Protein AF-A0A7S1WLL0-F1 (afdb_monomer)

Mean predicted aligned error: 7.97 Å

Foldseek 3Di:
DVCVVCVVVVVVVVVPPVVVVVVVVVVVVVVVVVVVVVVVVVVVVCVVVPADPQWGWDADPVRDIDIDRQNLVVLCCLQPPHDLAFEEEEQQDCQCVNCVRNVHHYQHHPVCPDLLSLLLSLCLQQAFQVVSLLSQLLHGQKYKFFQQPPDTVQVCNLVSQLSNCLFFVVSQPPDNSPPQAHADPVRHGRPSPLRGNNCLQNCDVVDPPRHRDPQAWDFDDAGPSRRMTMIGGHPHDPVSSVQQVDQVQWCDPDVPDPDTHHDGDPSCCVVSVSTDDDDDPPPPPDDDDPVPVSVVSVVSNVCVVVCVDDDDD

Organism: Alexandrium catenella (NCBI:txid2925)

Sequence (313 aa):
VFEELFSPFIEVYNEQVFLRKMAACACWLGAFYFSIDFYFYCDRVGEAMSQPSIMFKSRLSNGQEVIVDDYREAYWWLRDHTPEDSRVMAWWDYGYQINGVGNRTTIADGNTWNHEHIATLGRCLTSPERKAHNLVRHLADYVLVWTGGGGDDLAKSPHMARIANSVYADFCPGDPACGNFGVDQEGNPTEMMAESLLWKLHSHKMRDGVAVDPELFEEVYTSKYKLVRIYKVLNISEESKAWAANPTNWKCDAPGSWYCEGVYPPEFSKLIDKRKAFKQLEDFNSRHADDQESEEYQKEYHARLAGRYGDPK

InterPro domains:
  IPR003674 Oligosaccharyl transferase, STT3 subunit [PTHR13872] (15-261)
  IPR048999 STT3/PglB/AglB, core domain [PF21436] (85-143)

Radius of gyration: 28.13 Å; Cα contacts (8 Å, |Δi|>4): 415; chains: 1; bounding box: 62×62×79 Å

Structure (mmCIF, N/CA/C/O backbone):
data_AF-A0A7S1WLL0-F1
#
_entry.id   AF-A0A7S1WLL0-F1
#
loop_
_atom_site.group_PDB
_atom_site.id
_atom_site.type_symbol
_atom_site.label_atom_id
_atom_site.label_alt_id
_atom_site.label_comp_id
_atom_site.label_asym_id
_atom_site.label_entity_id
_atom_site.label_seq_id
_atom_site.pdbx_PDB_ins_code
_atom_site.Cartn_x
_atom_site.Cartn_y
_atom_site.Cartn_z
_atom_site.occupancy
_atom_site.B_iso_or_equiv
_atom_site.auth_seq_id
_atom_site.auth_comp_id
_atom_site.auth_asym_id
_atom_site.auth_atom_id
_atom_site.pdbx_PDB_model_num
ATOM 1 N N . VAL A 1 1 ? 22.758 39.464 -50.817 1.00 63.78 1 VAL A N 1
ATOM 2 C CA . VAL A 1 1 ? 23.119 38.967 -49.461 1.00 63.78 1 VAL A CA 1
ATOM 3 C C . VAL A 1 1 ? 23.111 37.445 -49.353 1.00 63.78 1 VAL A C 1
ATOM 5 O O . VAL A 1 1 ? 24.196 36.901 -49.290 1.00 63.78 1 VAL A O 1
ATOM 8 N N . PHE A 1 2 ? 21.970 36.735 -49.344 1.00 65.75 2 PHE A N 1
ATOM 9 C CA . PHE A 1 2 ? 21.990 35.261 -49.210 1.00 65.75 2 PHE A CA 1
ATOM 10 C C . PHE A 1 2 ? 22.593 34.580 -50.452 1.00 65.75 2 PHE A C 1
ATOM 12 O O . PHE A 1 2 ? 23.512 33.784 -50.321 1.00 65.75 2 PHE A O 1
ATOM 19 N N . GLU A 1 3 ? 22.167 34.961 -51.660 1.00 66.62 3 GLU A N 1
ATOM 20 C CA . GLU A 1 3 ? 22.755 34.424 -52.899 1.00 66.62 3 GLU A CA 1
ATOM 21 C C . GLU A 1 3 ? 24.248 34.752 -53.019 1.00 66.62 3 GLU A C 1
ATOM 23 O O . GLU A 1 3 ? 25.045 33.840 -53.149 1.00 66.62 3 GLU A O 1
ATOM 28 N N . GLU A 1 4 ? 24.663 36.011 -52.851 1.00 74.00 4 GLU A N 1
ATOM 29 C CA . GLU A 1 4 ? 26.090 36.391 -52.907 1.00 74.00 4 GLU A CA 1
ATOM 30 C C . GLU A 1 4 ? 26.975 35.660 -51.886 1.00 74.00 4 GLU A C 1
ATOM 32 O O . GLU A 1 4 ? 28.135 35.380 -52.179 1.00 74.00 4 GLU A O 1
ATOM 37 N N . LEU A 1 5 ? 26.447 35.338 -50.699 1.00 76.12 5 LEU A N 1
ATOM 38 C CA . LEU A 1 5 ? 27.196 34.629 -49.658 1.00 76.12 5 LEU A CA 1
ATOM 39 C C . LEU A 1 5 ? 27.396 33.144 -50.002 1.00 76.12 5 LEU A C 1
ATOM 41 O O . LEU A 1 5 ? 28.428 32.567 -49.662 1.00 76.12 5 LEU A O 1
ATOM 45 N N . PHE A 1 6 ? 26.422 32.522 -50.674 1.00 78.62 6 PHE A N 1
ATOM 46 C CA . PHE A 1 6 ? 26.438 31.091 -50.990 1.00 78.62 6 PHE A CA 1
ATOM 47 C C . PHE A 1 6 ? 26.848 30.770 -52.433 1.00 78.62 6 PHE A C 1
ATOM 49 O O . PHE A 1 6 ? 27.223 29.628 -52.690 1.00 78.62 6 PHE A O 1
ATOM 56 N N . SER A 1 7 ? 26.856 31.734 -53.357 1.00 76.88 7 SER A N 1
ATOM 57 C CA . SER A 1 7 ? 27.270 31.535 -54.756 1.00 76.88 7 SER A CA 1
ATOM 58 C C . SER A 1 7 ? 28.620 30.817 -54.914 1.00 76.88 7 SER A C 1
ATOM 60 O O . SER A 1 7 ? 28.661 29.845 -55.668 1.00 76.88 7 SER A O 1
ATOM 62 N N . PRO A 1 8 ? 29.691 31.161 -54.163 1.00 78.69 8 PRO A N 1
ATOM 63 C CA . PRO A 1 8 ? 30.972 30.453 -54.272 1.00 78.69 8 PRO A CA 1
ATOM 64 C C . PRO A 1 8 ? 30.874 28.986 -53.831 1.00 78.69 8 PRO A C 1
ATOM 66 O O . PRO A 1 8 ? 31.503 28.102 -54.408 1.00 78.69 8 PRO A O 1
ATOM 69 N N . PHE A 1 9 ? 30.049 28.704 -52.819 1.00 74.94 9 PHE A N 1
ATOM 70 C CA . PHE A 1 9 ? 29.793 27.339 -52.364 1.00 74.94 9 PHE A CA 1
ATOM 71 C C . PHE A 1 9 ? 28.959 26.556 -53.379 1.00 74.94 9 PHE A C 1
ATOM 73 O O . PHE A 1 9 ? 29.205 25.370 -53.574 1.00 74.94 9 PHE A O 1
ATOM 80 N N . ILE A 1 10 ? 27.998 27.208 -54.037 1.00 77.19 10 ILE A N 1
ATOM 81 C CA . ILE A 1 10 ? 27.140 26.608 -55.064 1.00 77.19 10 ILE A CA 1
ATOM 82 C C . ILE A 1 10 ? 27.948 26.269 -56.322 1.00 77.19 10 ILE A C 1
ATOM 84 O O . ILE A 1 10 ? 27.753 25.193 -56.885 1.00 77.19 10 ILE A O 1
ATOM 88 N N . GLU A 1 11 ? 28.877 27.130 -56.744 1.00 76.31 11 GLU A N 1
ATOM 89 C CA . GLU A 1 11 ? 29.779 26.853 -57.871 1.00 76.31 11 GLU A CA 1
ATOM 90 C C . GLU A 1 11 ? 30.680 25.646 -57.583 1.00 76.31 11 GLU A C 1
ATOM 92 O O . GLU A 1 11 ? 30.654 24.672 -58.336 1.00 76.31 11 GLU A O 1
ATOM 97 N N . VAL A 1 12 ? 31.366 25.628 -56.434 1.00 75.94 12 VAL A N 1
ATOM 98 C CA . VAL A 1 12 ? 32.204 24.487 -56.011 1.00 75.94 12 VAL A CA 1
ATOM 99 C C . VAL A 1 12 ? 31.376 23.203 -55.857 1.00 75.94 12 VAL A C 1
ATOM 101 O O . VAL A 1 12 ? 31.805 22.115 -56.253 1.00 75.94 12 VAL A O 1
ATOM 104 N N . TYR A 1 13 ? 30.158 23.313 -55.325 1.00 76.62 13 TYR A N 1
ATOM 105 C CA . TYR A 1 13 ? 29.209 22.207 -55.232 1.00 76.62 13 TYR A CA 1
ATOM 106 C C . TYR A 1 13 ? 28.794 21.696 -56.622 1.00 76.62 13 TYR A C 1
ATOM 108 O O . TYR A 1 13 ? 28.656 20.491 -56.828 1.00 76.62 13 TYR A O 1
ATOM 116 N N . ASN A 1 14 ? 28.609 22.560 -57.615 1.00 78.88 14 ASN A N 1
ATOM 117 C CA . ASN A 1 14 ? 28.220 22.131 -58.958 1.00 78.88 14 ASN A CA 1
ATOM 118 C C . ASN A 1 14 ? 29.389 21.561 -59.777 1.00 78.88 14 ASN A C 1
ATOM 120 O O . ASN A 1 14 ? 29.160 20.640 -60.559 1.00 78.88 14 ASN A O 1
ATOM 124 N N . GLU A 1 15 ? 30.626 22.008 -59.551 1.00 83.62 15 GLU A N 1
ATOM 125 C CA . GLU A 1 15 ? 31.816 21.464 -60.222 1.00 83.62 15 GLU A CA 1
ATOM 126 C C . GLU A 1 15 ? 32.214 20.073 -59.703 1.00 83.62 15 GLU A C 1
ATOM 128 O O . GLU A 1 15 ? 32.563 19.179 -60.480 1.00 83.62 15 GLU A O 1
ATOM 133 N N . GLN A 1 16 ? 32.121 19.830 -58.391 1.00 84.06 16 GLN A N 1
ATOM 134 C CA . GLN A 1 16 ? 32.606 18.590 -57.770 1.00 84.06 16 GLN A CA 1
ATOM 135 C C . GLN A 1 16 ? 31.549 17.473 -57.712 1.00 84.06 16 GLN A C 1
ATOM 137 O O . GLN A 1 16 ? 31.298 16.858 -56.669 1.00 84.06 16 GLN A O 1
ATOM 142 N N . VAL A 1 17 ? 30.940 17.158 -58.860 1.00 83.06 17 VAL A N 1
ATOM 143 C CA . VAL A 1 17 ? 29.862 16.152 -58.984 1.00 83.06 17 VAL A CA 1
ATOM 144 C C . VAL A 1 17 ? 30.266 14.780 -58.427 1.00 83.06 17 VAL A C 1
ATOM 146 O O . VAL A 1 17 ? 29.458 14.112 -57.778 1.00 83.06 17 VAL A O 1
ATOM 149 N N . PHE A 1 18 ? 31.510 14.346 -58.652 1.00 85.88 18 PHE A N 1
ATOM 150 C CA . PHE A 1 18 ? 32.008 13.064 -58.144 1.00 85.88 18 PHE A CA 1
ATOM 151 C C . PHE A 1 18 ? 32.083 13.039 -56.609 1.00 85.88 18 PHE A C 1
ATOM 153 O O . PHE A 1 18 ? 31.566 12.109 -55.989 1.00 85.88 18 PHE A O 1
ATOM 160 N N . LEU A 1 19 ? 32.645 14.085 -55.990 1.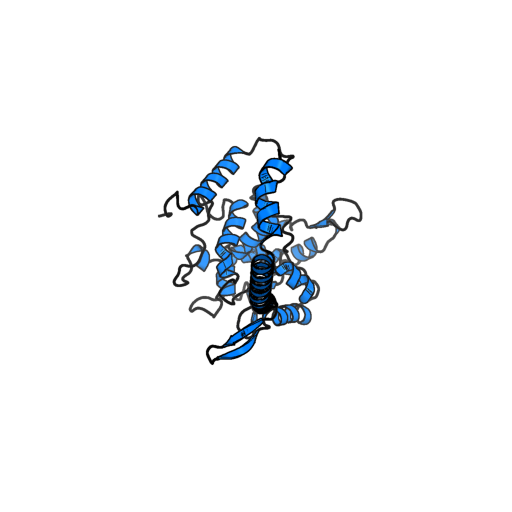00 86.06 19 LEU A N 1
ATOM 161 C CA . LEU A 1 19 ? 32.757 14.185 -54.532 1.00 86.06 19 LEU A CA 1
ATOM 162 C C . LEU A 1 19 ? 31.374 14.224 -53.867 1.00 86.06 19 LEU A C 1
ATOM 164 O O . LEU A 1 19 ? 31.161 13.561 -52.856 1.00 86.06 19 LEU A O 1
ATOM 168 N N . ARG A 1 20 ? 30.402 14.916 -54.475 1.00 85.94 20 ARG A N 1
ATOM 169 C CA . ARG A 1 20 ? 29.006 14.929 -54.008 1.00 85.94 20 ARG A CA 1
ATOM 170 C C . ARG A 1 20 ? 28.353 13.561 -54.031 1.00 85.94 20 ARG A C 1
ATOM 172 O O . ARG A 1 20 ? 27.673 13.204 -53.074 1.00 85.94 20 ARG A O 1
ATOM 179 N N . LYS A 1 21 ? 28.544 12.800 -55.112 1.00 89.06 21 LYS A N 1
ATOM 180 C CA . LYS A 1 21 ? 28.024 11.430 -55.204 1.00 89.06 21 LYS A CA 1
ATOM 181 C C . LYS A 1 21 ? 28.643 10.546 -54.122 1.00 89.06 21 LYS A C 1
ATOM 183 O O . LYS A 1 21 ? 27.911 9.826 -53.456 1.00 89.06 21 LYS A O 1
ATOM 188 N N . MET A 1 22 ? 29.950 10.663 -53.885 1.00 92.00 22 MET A N 1
ATOM 189 C CA . MET A 1 22 ? 30.633 9.928 -52.813 1.00 92.00 22 MET A CA 1
ATOM 190 C C . MET A 1 22 ? 30.132 10.317 -51.417 1.00 92.00 22 MET A C 1
ATOM 192 O O . MET A 1 22 ? 29.841 9.434 -50.615 1.00 92.00 22 MET A O 1
ATOM 196 N N . ALA A 1 23 ? 29.970 11.614 -51.139 1.00 90.00 23 ALA A N 1
ATOM 197 C CA . ALA A 1 23 ? 29.428 12.101 -49.872 1.00 90.00 23 ALA A CA 1
ATOM 198 C C . ALA A 1 23 ? 27.979 11.641 -49.658 1.00 90.00 23 ALA A C 1
ATOM 200 O O . ALA A 1 23 ? 27.648 11.154 -48.582 1.00 90.00 23 ALA A O 1
ATOM 201 N N . ALA A 1 24 ? 27.132 11.709 -50.690 1.00 91.94 24 ALA A N 1
ATOM 202 C CA . ALA A 1 24 ? 25.765 11.201 -50.629 1.00 91.94 24 ALA A CA 1
ATOM 203 C C . ALA A 1 24 ? 25.736 9.688 -50.359 1.00 91.94 24 ALA A C 1
ATOM 205 O O . ALA A 1 24 ? 24.987 9.247 -49.493 1.00 91.94 24 ALA A O 1
ATOM 206 N N . CYS A 1 25 ? 26.579 8.897 -51.035 1.00 94.62 25 CYS A N 1
ATOM 207 C CA . CYS A 1 25 ? 26.716 7.466 -50.758 1.00 94.62 25 CYS A CA 1
ATOM 208 C C . CYS A 1 25 ? 27.180 7.202 -49.317 1.00 94.62 25 CYS A C 1
ATOM 210 O O . CYS A 1 25 ? 26.623 6.331 -48.659 1.00 94.62 25 CYS A O 1
ATOM 212 N N . ALA A 1 26 ? 28.150 7.964 -48.801 1.00 94.88 26 ALA A N 1
ATOM 213 C CA . ALA A 1 26 ? 28.613 7.841 -47.419 1.00 94.88 26 ALA A CA 1
ATOM 214 C C . ALA A 1 26 ? 27.514 8.202 -46.404 1.00 94.88 26 ALA A C 1
ATOM 216 O O . ALA A 1 26 ? 27.319 7.471 -45.437 1.00 94.88 26 ALA A O 1
ATOM 217 N N . CYS A 1 27 ? 26.748 9.271 -46.649 1.00 95.38 27 CYS A N 1
ATOM 218 C CA . CYS A 1 27 ? 25.579 9.630 -45.846 1.00 95.38 27 CYS A CA 1
ATOM 219 C C . CYS A 1 27 ? 24.517 8.525 -45.865 1.00 95.38 27 CYS A C 1
ATOM 221 O O . CYS A 1 27 ? 23.997 8.181 -44.810 1.00 95.38 27 CYS A O 1
ATOM 223 N N . TRP A 1 28 ? 24.223 7.940 -47.031 1.00 96.00 28 TRP A N 1
ATOM 224 C CA . TRP A 1 28 ? 23.275 6.828 -47.153 1.00 96.00 28 TRP A CA 1
ATOM 225 C C . TRP A 1 28 ? 23.751 5.570 -46.427 1.00 96.00 28 TRP A C 1
ATOM 227 O O . TRP A 1 28 ? 22.964 4.951 -45.718 1.00 96.00 28 TRP A O 1
ATOM 237 N N . LEU A 1 29 ? 25.032 5.213 -46.551 1.00 96.19 29 LEU A N 1
ATOM 238 C CA . LEU A 1 29 ? 25.620 4.082 -45.829 1.00 96.19 29 LEU A CA 1
ATOM 239 C C . LEU A 1 29 ? 25.607 4.313 -44.314 1.00 96.19 29 LEU A C 1
ATOM 241 O O . LEU A 1 29 ? 25.248 3.409 -43.565 1.00 96.19 29 LEU A O 1
ATOM 245 N N . GLY A 1 30 ? 25.944 5.525 -43.867 1.00 96.25 30 GLY A N 1
ATOM 246 C CA . GLY A 1 30 ? 25.869 5.913 -42.460 1.00 96.25 30 GLY A CA 1
ATOM 247 C C . GLY A 1 30 ? 24.438 5.857 -41.931 1.00 96.25 30 GLY A C 1
ATOM 248 O O . GLY A 1 30 ? 24.187 5.222 -40.912 1.00 96.25 30 GLY A O 1
ATOM 249 N N . ALA A 1 31 ? 23.482 6.446 -42.652 1.00 96.44 31 ALA A N 1
ATOM 250 C CA . ALA A 1 31 ? 22.067 6.395 -42.297 1.00 96.44 31 ALA A CA 1
ATOM 251 C C . ALA A 1 31 ? 21.550 4.953 -42.241 1.00 96.44 31 ALA A C 1
ATOM 253 O O . ALA A 1 31 ? 20.837 4.605 -41.305 1.00 96.44 31 ALA A O 1
ATOM 254 N N . PHE A 1 32 ? 21.942 4.097 -43.189 1.00 96.69 32 PHE A N 1
ATOM 255 C CA . PHE A 1 32 ? 21.581 2.680 -43.195 1.00 96.69 32 PHE A CA 1
ATOM 256 C C . PHE A 1 32 ? 22.165 1.935 -41.988 1.00 96.69 32 PHE A C 1
ATOM 258 O O . PHE A 1 32 ? 21.435 1.220 -41.307 1.00 96.69 32 PHE A O 1
ATOM 265 N N . TYR A 1 33 ? 23.444 2.157 -41.667 1.00 96.69 33 TYR A N 1
ATOM 266 C CA . TYR A 1 33 ? 24.093 1.582 -40.486 1.00 96.69 33 TYR A CA 1
ATOM 267 C C . TYR A 1 33 ? 23.389 1.996 -39.185 1.00 96.69 33 TYR A C 1
ATOM 269 O O . TYR A 1 33 ? 23.003 1.135 -38.397 1.00 96.69 33 TYR A O 1
ATOM 277 N N . PHE A 1 34 ? 23.148 3.297 -38.988 1.00 97.12 34 PHE A N 1
ATOM 278 C CA . PHE A 1 34 ? 22.433 3.793 -37.808 1.00 97.12 34 PHE A CA 1
ATOM 279 C C . PHE A 1 34 ? 20.977 3.328 -37.764 1.00 97.12 34 PHE A C 1
ATOM 281 O O . PHE A 1 34 ? 20.456 3.092 -36.682 1.00 97.12 34 PHE A O 1
ATOM 288 N N . SER A 1 35 ? 20.321 3.156 -38.914 1.00 96.81 35 SER A N 1
ATOM 289 C CA . SER A 1 35 ? 18.954 2.623 -38.967 1.00 96.81 35 SER A CA 1
ATOM 290 C C . SER A 1 35 ? 18.902 1.165 -38.513 1.00 96.81 35 SER A C 1
ATOM 292 O O . SER A 1 35 ? 17.980 0.787 -37.797 1.00 96.81 35 SER A O 1
ATOM 294 N N . ILE A 1 36 ? 19.896 0.354 -38.890 1.00 96.75 36 ILE A N 1
ATOM 295 C CA . ILE A 1 36 ? 20.014 -1.033 -38.422 1.00 96.75 36 ILE A CA 1
ATOM 296 C C . ILE A 1 36 ? 20.282 -1.071 -36.914 1.00 96.75 36 ILE A C 1
ATOM 298 O O . ILE A 1 36 ? 19.615 -1.814 -36.196 1.00 96.75 36 ILE A O 1
ATOM 302 N N . ASP A 1 37 ? 21.227 -0.267 -36.425 1.00 96.81 37 ASP A N 1
ATOM 303 C CA . ASP A 1 37 ? 21.536 -0.198 -34.993 1.00 96.81 37 ASP A CA 1
ATOM 304 C C . ASP A 1 37 ? 20.318 0.263 -34.174 1.00 96.81 37 ASP A C 1
ATOM 306 O O . ASP A 1 37 ? 19.955 -0.364 -33.178 1.00 96.81 37 ASP A O 1
ATOM 310 N N . PHE A 1 38 ? 19.611 1.291 -34.654 1.00 97.31 38 PHE A N 1
ATOM 311 C CA . PHE A 1 38 ? 18.380 1.778 -34.039 1.00 97.31 38 PHE A CA 1
ATOM 312 C C . PHE A 1 38 ? 17.272 0.720 -34.044 1.00 97.31 38 PHE A C 1
ATOM 314 O O . PHE A 1 38 ? 16.595 0.554 -33.034 1.00 97.31 38 PHE A O 1
ATOM 321 N N . TYR A 1 39 ? 17.119 -0.047 -35.127 1.00 96.81 39 TYR A N 1
ATOM 322 C CA . TYR A 1 39 ? 16.165 -1.155 -35.185 1.00 96.81 39 TYR A CA 1
ATOM 323 C C . TYR A 1 39 ? 16.437 -2.196 -34.086 1.00 96.81 39 TYR A C 1
ATOM 325 O O . TYR A 1 39 ? 15.533 -2.532 -33.322 1.00 96.81 39 TYR A O 1
ATOM 333 N N . PHE A 1 40 ? 17.686 -2.653 -33.939 1.00 95.88 40 PHE A N 1
ATOM 334 C CA . PHE A 1 40 ? 18.052 -3.606 -32.883 1.00 95.88 40 PHE A CA 1
ATOM 335 C C . PHE A 1 40 ? 17.995 -3.000 -31.477 1.00 95.88 40 PHE A C 1
ATOM 337 O O . PHE A 1 40 ? 17.766 -3.705 -30.494 1.00 95.88 40 PHE A O 1
ATOM 344 N N . TYR A 1 41 ? 18.216 -1.694 -31.342 1.00 95.44 41 TYR A N 1
ATOM 345 C CA . TYR A 1 41 ? 17.981 -0.988 -30.089 1.00 95.44 41 TYR A CA 1
ATOM 346 C C . TYR A 1 41 ? 16.492 -0.992 -29.720 1.00 95.44 41 TYR A C 1
ATOM 348 O O . TYR A 1 41 ? 16.155 -1.378 -28.602 1.00 95.44 41 TYR A O 1
ATOM 356 N N . CYS A 1 42 ? 15.607 -0.638 -30.655 1.00 96.25 42 CYS A N 1
ATOM 357 C CA . CYS A 1 42 ? 14.161 -0.667 -30.448 1.00 96.25 42 CYS A CA 1
ATOM 358 C C . CYS A 1 42 ? 13.656 -2.065 -30.093 1.00 96.25 42 CYS A C 1
ATOM 360 O O . CYS A 1 42 ? 12.819 -2.177 -29.205 1.00 96.25 42 CYS A O 1
ATOM 362 N N . ASP A 1 43 ? 14.178 -3.112 -30.732 1.00 94.06 43 ASP A N 1
ATOM 363 C CA . ASP A 1 43 ? 13.818 -4.501 -30.429 1.00 94.06 43 ASP A CA 1
ATOM 364 C C . ASP A 1 43 ? 14.176 -4.880 -28.978 1.00 94.06 43 ASP A C 1
ATOM 366 O O . ASP A 1 43 ? 13.315 -5.316 -28.212 1.00 94.06 43 ASP A O 1
ATOM 370 N N . ARG A 1 44 ? 15.408 -4.577 -28.540 1.00 92.44 44 ARG A N 1
ATOM 371 C CA . ARG A 1 44 ? 15.847 -4.802 -27.147 1.00 92.44 44 ARG A CA 1
ATOM 372 C C . ARG A 1 44 ? 15.030 -4.008 -26.127 1.00 92.44 44 ARG A C 1
ATOM 374 O O . ARG A 1 44 ? 14.714 -4.516 -25.054 1.00 92.44 44 ARG A O 1
ATOM 381 N N . VAL A 1 45 ? 14.702 -2.754 -26.439 1.00 94.81 45 VAL A N 1
ATOM 382 C CA . VAL A 1 45 ? 13.846 -1.922 -25.579 1.00 94.81 45 VAL A CA 1
ATOM 383 C C . VAL A 1 45 ? 12.416 -2.466 -25.555 1.00 94.81 45 VAL A C 1
ATOM 385 O O . VAL A 1 45 ? 11.796 -2.497 -24.494 1.00 94.81 45 VAL A O 1
ATOM 388 N N . GLY A 1 46 ? 11.910 -2.947 -26.692 1.00 93.25 46 GLY A N 1
ATOM 389 C CA . GLY A 1 46 ? 10.593 -3.562 -26.812 1.00 93.25 46 GLY A CA 1
ATOM 390 C C . GLY A 1 46 ? 10.434 -4.761 -25.883 1.00 93.25 46 GLY A C 1
ATOM 391 O O . GLY A 1 46 ? 9.444 -4.838 -25.158 1.00 93.25 46 GLY A O 1
ATOM 392 N N . GLU A 1 47 ? 11.439 -5.639 -25.818 1.00 86.69 47 GLU A N 1
ATOM 393 C CA . GLU A 1 47 ? 11.443 -6.766 -24.879 1.00 86.69 47 GLU A CA 1
ATOM 394 C C . GLU A 1 47 ? 11.326 -6.289 -23.420 1.00 86.69 47 GLU A C 1
ATOM 396 O O . GLU A 1 47 ? 10.460 -6.768 -22.684 1.00 86.69 47 GLU A O 1
ATOM 401 N N . ALA A 1 48 ? 12.111 -5.281 -23.024 1.00 85.31 48 ALA A N 1
ATOM 402 C CA . ALA A 1 48 ? 12.082 -4.723 -21.669 1.00 85.31 48 ALA A CA 1
ATOM 403 C C . ALA A 1 48 ? 10.746 -4.040 -21.311 1.00 85.31 48 ALA A C 1
ATOM 405 O O . ALA A 1 48 ? 10.310 -4.107 -20.164 1.00 85.31 48 ALA A O 1
ATOM 406 N N . MET A 1 49 ? 10.076 -3.407 -22.279 1.00 90.00 49 MET A N 1
ATOM 407 C CA . MET A 1 49 ? 8.787 -2.729 -22.075 1.00 90.00 49 MET A CA 1
ATOM 408 C C . MET A 1 49 ? 7.581 -3.678 -22.120 1.00 90.00 49 MET A C 1
ATOM 410 O O . MET A 1 49 ? 6.487 -3.301 -21.706 1.00 90.00 49 MET A O 1
ATOM 414 N N . SER A 1 50 ? 7.758 -4.901 -22.625 1.00 89.31 50 SER A N 1
ATOM 415 C CA . SER A 1 50 ? 6.672 -5.862 -22.870 1.00 89.31 50 SER A CA 1
ATOM 416 C C . SER A 1 50 ? 6.352 -6.792 -21.689 1.00 89.31 50 SER A C 1
ATOM 418 O O . SER A 1 50 ? 5.658 -7.798 -21.855 1.00 89.31 50 SER A O 1
ATOM 420 N N . GLN A 1 51 ? 6.845 -6.480 -20.488 1.00 85.06 51 GLN A N 1
ATOM 421 C CA . GLN A 1 51 ? 6.624 -7.304 -19.300 1.00 85.06 51 GLN A CA 1
ATOM 422 C C . GLN A 1 51 ? 5.325 -6.911 -18.571 1.00 85.06 51 GLN A C 1
ATOM 424 O O . GLN A 1 51 ? 5.176 -5.752 -18.179 1.00 85.06 51 GLN A O 1
ATOM 429 N N . PRO A 1 52 ? 4.379 -7.846 -18.347 1.00 90.38 52 PRO A N 1
ATOM 430 C CA . PRO A 1 52 ? 3.175 -7.551 -17.578 1.00 90.38 52 PRO A CA 1
ATOM 431 C C . PRO A 1 52 ? 3.501 -7.384 -16.088 1.00 90.38 52 PRO A C 1
ATOM 433 O O . PRO A 1 52 ? 4.348 -8.086 -15.546 1.00 90.38 52 PRO A O 1
ATOM 436 N N . SER A 1 53 ? 2.783 -6.493 -15.399 1.00 85.62 53 SER A N 1
ATOM 437 C CA . SER A 1 53 ? 3.041 -6.204 -13.977 1.00 85.62 53 SER A CA 1
ATOM 438 C C . SER A 1 53 ? 2.323 -7.141 -12.995 1.00 85.62 53 SER A C 1
ATOM 440 O O . SER A 1 53 ? 2.737 -7.235 -11.847 1.00 85.62 53 SER A O 1
ATOM 442 N N . ILE A 1 54 ? 1.256 -7.833 -13.421 1.00 88.75 54 ILE A N 1
ATOM 443 C CA . ILE A 1 54 ? 0.495 -8.780 -12.573 1.00 88.75 54 ILE A CA 1
ATOM 444 C C . ILE A 1 54 ? 1.049 -10.209 -12.689 1.00 88.75 54 ILE A C 1
ATOM 446 O O . ILE A 1 54 ? 1.077 -10.947 -11.708 1.00 88.75 54 ILE A O 1
ATOM 450 N N . MET A 1 55 ? 1.489 -10.590 -13.891 1.00 91.69 55 MET A N 1
ATOM 451 C CA . MET A 1 55 ? 2.127 -11.873 -14.183 1.00 91.69 55 MET A CA 1
ATOM 452 C C . MET A 1 55 ? 3.444 -11.606 -14.888 1.00 91.69 55 MET A C 1
ATOM 454 O O . MET A 1 55 ? 3.443 -11.005 -15.960 1.00 91.69 55 MET A O 1
ATOM 458 N N . PHE A 1 56 ? 4.553 -12.082 -14.342 1.00 90.88 56 PHE A N 1
ATOM 459 C CA . PHE A 1 56 ? 5.868 -11.832 -14.927 1.00 90.88 56 PHE A CA 1
ATOM 460 C C . PHE A 1 56 ? 6.731 -13.081 -14.915 1.00 90.88 56 PHE A C 1
ATOM 462 O O . PHE A 1 56 ? 6.558 -13.998 -14.111 1.00 90.88 56 PHE A O 1
ATOM 469 N N . LYS A 1 57 ? 7.685 -13.120 -15.844 1.00 90.44 57 LYS A N 1
ATOM 470 C CA . LYS A 1 57 ? 8.713 -14.154 -15.859 1.00 90.44 57 LYS A CA 1
ATOM 471 C C . LYS A 1 57 ? 9.743 -13.828 -14.787 1.00 90.44 57 LYS A C 1
ATOM 473 O O . LYS A 1 57 ? 10.232 -12.706 -14.716 1.00 90.44 57 LYS A O 1
ATOM 478 N N . SER A 1 58 ? 10.087 -14.819 -13.981 1.00 89.81 58 SER A N 1
ATOM 479 C CA . SER A 1 58 ? 11.185 -14.738 -13.027 1.00 89.81 58 SER A CA 1
ATOM 480 C C . SER A 1 58 ? 12.025 -16.004 -13.097 1.00 89.81 58 SER A C 1
ATOM 482 O O . SER A 1 58 ? 11.620 -17.021 -13.666 1.00 89.81 58 SER A O 1
ATOM 484 N N . ARG A 1 59 ? 13.221 -15.939 -12.523 1.00 90.88 59 ARG A N 1
ATOM 485 C CA . ARG A 1 59 ? 14.158 -17.052 -12.482 1.00 90.88 59 ARG A CA 1
ATOM 486 C C . ARG A 1 59 ? 14.397 -17.446 -11.035 1.00 90.88 59 ARG A C 1
ATOM 488 O O . ARG A 1 59 ? 14.805 -16.626 -10.219 1.00 90.88 59 ARG A O 1
ATOM 495 N N . LEU A 1 60 ? 14.132 -18.708 -10.722 1.00 89.12 60 LEU A N 1
ATOM 496 C CA . LEU A 1 60 ? 14.388 -19.262 -9.398 1.00 89.12 60 LEU A CA 1
ATOM 497 C C . LEU A 1 60 ? 15.898 -19.383 -9.141 1.00 89.12 60 LEU A C 1
ATOM 499 O O . LEU A 1 60 ? 16.709 -19.367 -10.068 1.00 89.12 60 LEU A O 1
ATOM 503 N N . SER A 1 61 ? 16.282 -19.578 -7.877 1.00 87.81 61 SER A N 1
ATOM 504 C CA . SER A 1 61 ? 17.686 -19.755 -7.468 1.00 87.81 61 SER A CA 1
ATOM 505 C C . SER A 1 61 ? 18.382 -20.941 -8.150 1.00 87.81 61 SER A C 1
ATOM 507 O O . SER A 1 61 ? 19.591 -20.916 -8.353 1.00 87.81 61 SER A O 1
ATOM 509 N N . ASN A 1 62 ? 17.621 -21.960 -8.557 1.00 91.81 62 ASN A N 1
ATOM 510 C CA . ASN A 1 62 ? 18.106 -23.111 -9.323 1.00 91.81 62 ASN A CA 1
ATOM 511 C C . ASN A 1 62 ? 18.265 -22.829 -10.835 1.00 91.81 62 ASN A C 1
ATOM 513 O O . ASN A 1 62 ? 18.608 -23.730 -11.596 1.00 91.81 62 ASN A O 1
ATOM 517 N N . GLY A 1 63 ? 17.988 -21.603 -11.285 1.00 91.19 63 GLY A N 1
ATOM 518 C CA . GLY A 1 63 ? 18.090 -21.189 -12.678 1.00 91.19 63 GLY A CA 1
ATOM 519 C C . GLY A 1 63 ? 16.882 -21.536 -13.552 1.00 91.19 63 GLY A C 1
ATOM 520 O O . GLY A 1 63 ? 16.923 -21.217 -14.741 1.00 91.19 63 GLY A O 1
ATOM 521 N N . GLN A 1 64 ? 15.827 -22.146 -13.006 1.00 93.50 64 GLN A N 1
ATOM 522 C CA . GLN A 1 64 ? 14.593 -22.440 -13.734 1.00 93.50 64 GLN A CA 1
ATOM 523 C C . GLN A 1 64 ? 13.778 -21.162 -13.964 1.00 93.50 64 GLN A C 1
ATOM 525 O O . GLN A 1 64 ? 13.531 -20.399 -13.029 1.00 93.50 64 GLN A O 1
ATOM 530 N N . GLU A 1 65 ? 13.324 -20.958 -15.199 1.00 92.75 65 GLU A N 1
ATOM 531 C CA . GLU A 1 65 ? 12.360 -19.909 -15.526 1.00 92.75 65 GLU A CA 1
ATOM 532 C C . GLU A 1 65 ? 10.949 -20.329 -15.110 1.00 92.75 65 GLU A C 1
ATOM 534 O O . GLU A 1 65 ? 10.498 -21.443 -15.392 1.00 92.75 65 GLU A O 1
ATOM 539 N N . VAL A 1 66 ? 10.251 -19.426 -14.430 1.00 93.94 66 VAL A N 1
ATOM 540 C CA . VAL A 1 66 ? 8.870 -19.606 -13.990 1.00 93.94 66 VAL A CA 1
ATOM 541 C C . VAL A 1 66 ? 8.059 -18.360 -14.310 1.00 93.94 66 VAL A C 1
ATOM 543 O O . VAL A 1 66 ? 8.578 -17.244 -14.308 1.00 93.94 66 VAL A O 1
ATOM 546 N N . ILE A 1 67 ? 6.770 -18.551 -14.573 1.00 93.38 67 ILE A N 1
ATOM 547 C CA . ILE A 1 67 ? 5.811 -17.449 -14.583 1.00 93.38 67 ILE A CA 1
ATOM 548 C C . ILE A 1 67 ? 5.301 -17.306 -13.153 1.00 93.38 67 ILE A C 1
ATOM 550 O O . ILE A 1 67 ? 4.753 -18.252 -12.587 1.00 93.38 67 ILE A O 1
ATOM 554 N N . VAL A 1 68 ? 5.548 -16.141 -12.569 1.00 93.69 68 VAL A N 1
ATOM 555 C CA . VAL A 1 68 ? 5.052 -15.739 -11.257 1.00 93.69 68 VAL A CA 1
ATOM 556 C C . VAL A 1 68 ? 3.673 -15.124 -11.451 1.00 93.69 68 VAL A C 1
ATOM 558 O O . VAL A 1 68 ? 3.505 -14.237 -12.286 1.00 93.69 68 VAL A O 1
ATOM 561 N N . ASP A 1 69 ? 2.697 -15.624 -10.700 1.00 95.75 69 ASP A N 1
ATOM 562 C CA . ASP A 1 69 ? 1.267 -15.356 -10.908 1.00 95.75 69 ASP A CA 1
ATOM 563 C C . ASP A 1 69 ? 0.508 -15.134 -9.582 1.00 95.75 69 ASP A C 1
ATOM 565 O O . ASP A 1 69 ? -0.719 -15.103 -9.511 1.00 95.75 69 ASP A O 1
ATOM 569 N N . ASP A 1 70 ? 1.260 -14.949 -8.499 1.00 96.44 70 ASP A N 1
ATOM 570 C CA . ASP A 1 70 ? 0.772 -14.844 -7.126 1.00 96.44 70 ASP A CA 1
ATOM 571 C C . ASP A 1 70 ? -0.249 -13.723 -6.934 1.00 96.44 70 ASP A C 1
ATOM 573 O O . ASP A 1 70 ? -1.206 -13.886 -6.178 1.00 96.44 70 ASP A O 1
ATOM 577 N N . TYR A 1 71 ? -0.060 -12.595 -7.626 1.00 95.94 71 TYR A N 1
ATOM 578 C CA . TYR A 1 71 ? -0.953 -11.441 -7.542 1.00 95.94 71 TYR A CA 1
ATOM 579 C C . TYR A 1 71 ? -2.343 -11.772 -8.082 1.00 95.94 71 TYR A C 1
ATOM 581 O O . TYR A 1 71 ? -3.342 -11.581 -7.389 1.00 95.94 71 TYR A O 1
ATOM 589 N N . ARG A 1 72 ? -2.421 -12.334 -9.294 1.00 96.31 72 ARG A N 1
ATOM 590 C CA . ARG A 1 72 ? -3.696 -12.736 -9.897 1.00 96.31 72 ARG A CA 1
ATOM 591 C C . ARG A 1 72 ? -4.357 -13.851 -9.097 1.00 96.31 72 ARG A C 1
ATOM 593 O O . ARG A 1 72 ? -5.557 -13.769 -8.855 1.00 96.31 72 ARG A O 1
ATOM 600 N N . GLU A 1 73 ? -3.595 -14.866 -8.684 1.00 97.81 73 GLU A N 1
ATOM 601 C CA . GLU A 1 73 ? -4.116 -15.970 -7.870 1.00 97.81 73 GLU A CA 1
ATOM 602 C C . GLU A 1 73 ? -4.707 -15.460 -6.549 1.00 97.81 73 GLU A C 1
ATOM 604 O O . GLU A 1 73 ? -5.801 -15.875 -6.173 1.00 97.81 73 GLU A O 1
ATOM 609 N N . ALA A 1 74 ? -4.049 -14.506 -5.882 1.00 98.19 74 ALA A N 1
ATOM 610 C CA . ALA A 1 74 ? -4.573 -13.879 -4.670 1.00 98.19 74 ALA A CA 1
ATOM 611 C C . ALA A 1 74 ? -5.875 -13.099 -4.924 1.00 98.19 74 ALA A C 1
ATOM 613 O O . ALA A 1 74 ? -6.821 -13.199 -4.140 1.00 98.19 74 ALA A O 1
ATOM 614 N N . TYR A 1 75 ? -5.960 -12.350 -6.029 1.00 98.12 75 TYR A N 1
ATOM 615 C CA . TYR A 1 75 ? -7.188 -11.638 -6.392 1.00 98.12 75 TYR A CA 1
ATOM 616 C C . TYR A 1 75 ? -8.331 -12.597 -6.751 1.00 98.12 75 TYR A C 1
ATOM 618 O O . TYR A 1 75 ? -9.463 -12.383 -6.325 1.00 98.12 75 TYR A O 1
ATOM 626 N N . TRP A 1 76 ? -8.060 -13.691 -7.464 1.00 98.19 76 TRP A N 1
ATOM 627 C CA . TRP A 1 76 ? -9.065 -14.733 -7.700 1.00 98.19 76 TRP A CA 1
ATOM 628 C C . TRP A 1 76 ? -9.486 -15.434 -6.417 1.00 98.19 76 TRP A C 1
ATOM 630 O O . TRP A 1 76 ? -10.668 -15.716 -6.241 1.00 98.19 76 TRP A O 1
ATOM 640 N N . TRP A 1 77 ? -8.558 -15.654 -5.486 1.00 98.62 77 TRP A N 1
ATOM 641 C CA . TRP A 1 77 ? -8.912 -16.185 -4.180 1.00 98.62 77 TRP A CA 1
ATOM 642 C C . TRP A 1 77 ? -9.904 -15.264 -3.459 1.00 98.62 77 TRP A C 1
ATOM 644 O O . TRP A 1 77 ? -10.936 -15.753 -3.003 1.00 98.62 77 TRP A O 1
ATOM 654 N N . LEU A 1 78 ? -9.665 -13.941 -3.444 1.00 98.50 78 LEU A N 1
ATOM 655 C CA . LEU A 1 78 ? -10.630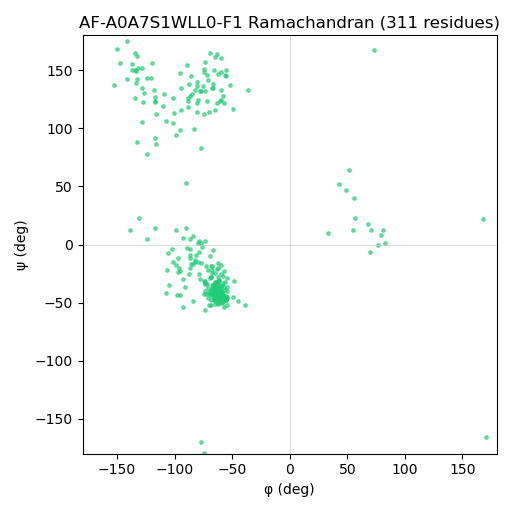 -12.968 -2.908 1.00 98.50 78 LEU A CA 1
ATOM 656 C C . LEU A 1 78 ? -11.998 -13.105 -3.584 1.00 98.50 78 LEU A C 1
ATOM 658 O O . LEU A 1 78 ? -13.013 -13.180 -2.891 1.00 98.50 78 LEU A O 1
ATOM 662 N N . ARG A 1 79 ? -12.025 -13.182 -4.918 1.00 98.25 79 ARG A N 1
ATOM 663 C CA . ARG A 1 79 ? -13.258 -13.299 -5.706 1.00 98.25 79 ARG A CA 1
ATOM 664 C C . ARG A 1 79 ? -14.058 -14.559 -5.383 1.00 98.25 79 ARG A C 1
ATOM 666 O O . ARG A 1 79 ? -15.284 -14.499 -5.320 1.00 98.25 79 ARG A O 1
ATOM 673 N N . ASP A 1 80 ? -13.375 -15.682 -5.205 1.00 98.31 80 ASP A N 1
ATOM 674 C CA . ASP A 1 80 ? -14.015 -16.998 -5.174 1.00 98.31 80 ASP A CA 1
ATOM 675 C C . ASP A 1 80 ? -14.257 -17.511 -3.741 1.00 98.31 80 ASP A C 1
ATOM 677 O O . ASP A 1 80 ? -15.086 -18.397 -3.547 1.00 98.31 80 ASP A O 1
ATOM 681 N N . HIS A 1 81 ? -13.574 -16.951 -2.730 1.00 98.31 81 HIS A N 1
ATOM 682 C CA . HIS A 1 81 ? -13.581 -17.469 -1.349 1.00 98.31 81 HIS A CA 1
ATOM 683 C C . HIS A 1 81 ? -14.014 -16.458 -0.278 1.00 98.31 81 HIS A C 1
ATOM 685 O O . HIS A 1 81 ? -13.974 -16.772 0.912 1.00 98.31 81 HIS A O 1
ATOM 691 N N . THR A 1 82 ? -14.439 -15.254 -0.662 1.00 98.44 82 THR A N 1
ATOM 692 C CA . THR A 1 82 ? -14.981 -14.257 0.281 1.00 98.44 82 THR A CA 1
ATOM 693 C C . THR A 1 82 ? -16.424 -13.892 -0.078 1.00 98.44 82 THR A C 1
ATOM 695 O O . THR A 1 82 ? -16.810 -14.055 -1.234 1.00 98.44 82 THR A O 1
ATOM 698 N N . PRO A 1 83 ? -17.254 -13.400 0.856 1.00 97.69 83 PRO A N 1
ATOM 699 C CA . PRO A 1 83 ? -18.563 -12.825 0.522 1.00 97.69 83 PRO A CA 1
ATOM 700 C C . PRO A 1 83 ? -18.460 -11.675 -0.494 1.00 97.69 83 PRO A C 1
ATOM 702 O O . PRO A 1 83 ? -17.487 -10.922 -0.458 1.00 97.69 83 PRO A O 1
ATOM 705 N N . GLU A 1 84 ? -19.447 -11.510 -1.381 1.00 96.75 84 GLU A N 1
ATOM 706 C CA . GLU A 1 84 ? -19.436 -10.459 -2.421 1.00 96.75 84 GLU A CA 1
ATOM 707 C C . GLU A 1 84 ? -19.411 -9.034 -1.847 1.00 96.75 84 GLU A C 1
ATOM 709 O O . GLU A 1 84 ? -18.811 -8.139 -2.437 1.00 96.75 84 GLU A O 1
ATOM 714 N N . ASP A 1 85 ? -19.998 -8.832 -0.668 1.00 95.75 85 ASP A N 1
ATOM 715 C CA . ASP A 1 85 ? -20.034 -7.558 0.056 1.00 95.75 85 ASP A CA 1
ATOM 716 C C . ASP A 1 85 ? -18.768 -7.295 0.899 1.00 95.75 85 ASP A C 1
ATOM 718 O O . ASP A 1 85 ? -18.724 -6.339 1.676 1.00 95.75 85 ASP A O 1
ATOM 722 N N . SER A 1 86 ? -17.737 -8.140 0.778 1.00 97.62 86 SER A N 1
ATOM 723 C CA . SER A 1 86 ? -16.498 -7.992 1.547 1.00 97.62 86 SER A CA 1
ATOM 724 C C . SER A 1 86 ? -15.730 -6.741 1.141 1.00 97.62 86 SER A C 1
ATOM 726 O O . SER A 1 86 ? -15.494 -6.485 -0.043 1.00 97.62 86 SER A O 1
ATOM 728 N N . ARG A 1 87 ? -15.265 -5.998 2.147 1.00 97.38 87 ARG A N 1
ATOM 729 C CA . ARG A 1 87 ? -14.429 -4.811 1.978 1.00 97.38 87 ARG A CA 1
ATOM 730 C C . ARG A 1 87 ? -12.972 -5.167 2.253 1.00 97.38 87 ARG A C 1
ATOM 732 O O . ARG A 1 87 ? -12.648 -5.698 3.317 1.00 97.38 87 ARG A O 1
ATOM 739 N N . VAL A 1 88 ? -12.092 -4.872 1.306 1.00 98.50 88 VAL A N 1
ATOM 740 C CA . VAL A 1 88 ? -10.673 -5.233 1.350 1.00 98.50 88 VAL A CA 1
ATOM 741 C C . VAL A 1 88 ? -9.833 -3.976 1.546 1.00 98.50 88 VAL A C 1
ATOM 743 O O . VAL A 1 88 ? -9.843 -3.066 0.718 1.00 98.50 88 VAL A O 1
ATOM 746 N N . MET A 1 89 ? -9.088 -3.929 2.648 1.00 98.31 89 MET A N 1
ATOM 747 C CA . MET A 1 89 ? -8.078 -2.906 2.895 1.00 98.31 89 MET A CA 1
ATOM 748 C C . MET A 1 89 ? -6.741 -3.351 2.306 1.00 98.31 89 MET A C 1
ATOM 750 O O . MET A 1 89 ? -6.233 -4.422 2.627 1.00 98.31 89 MET A O 1
ATOM 754 N N . ALA A 1 90 ? -6.155 -2.502 1.475 1.00 97.88 90 ALA A N 1
ATOM 755 C CA . ALA A 1 90 ? -4.805 -2.645 0.947 1.00 97.88 90 ALA A CA 1
ATOM 756 C C . ALA A 1 90 ? -4.231 -1.247 0.701 1.00 97.88 90 ALA A C 1
ATOM 758 O O . ALA A 1 90 ? -4.976 -0.263 0.729 1.00 97.88 90 ALA A O 1
ATOM 759 N N . TRP A 1 91 ? -2.928 -1.140 0.442 1.00 97.44 91 TRP A N 1
ATOM 760 C CA . TRP A 1 91 ? -2.374 0.131 -0.019 1.00 97.44 91 TRP A CA 1
ATOM 761 C C . TRP A 1 91 ? -3.033 0.573 -1.338 1.00 97.44 91 TRP A C 1
ATOM 763 O O . TRP A 1 91 ? -3.471 -0.260 -2.139 1.00 97.44 91 TRP A O 1
ATOM 773 N N . TRP A 1 92 ? -3.147 1.886 -1.543 1.00 95.75 92 TRP A N 1
ATOM 774 C CA . TRP A 1 92 ? -3.990 2.469 -2.594 1.00 95.75 92 TRP A CA 1
ATOM 775 C C . TRP A 1 92 ? -3.564 2.072 -4.015 1.00 95.75 92 TRP A C 1
ATOM 777 O O . TRP A 1 92 ? -4.423 1.939 -4.888 1.00 95.75 92 TRP A O 1
ATOM 787 N N . ASP A 1 93 ? -2.274 1.784 -4.225 1.00 94.31 93 ASP A N 1
ATOM 788 C CA . ASP A 1 93 ? -1.693 1.307 -5.488 1.00 94.31 93 ASP A CA 1
ATOM 789 C C . ASP A 1 93 ? -2.474 0.132 -6.108 1.00 94.31 93 ASP A C 1
ATOM 791 O O . ASP A 1 93 ? -2.531 -0.018 -7.330 1.00 94.31 93 ASP A O 1
ATOM 795 N N . TYR A 1 94 ? -3.087 -0.716 -5.275 1.00 94.25 94 TYR A N 1
ATOM 796 C CA . TYR A 1 94 ? -3.686 -1.979 -5.707 1.00 94.25 94 TYR A CA 1
ATOM 797 C C . TYR A 1 94 ? -5.213 -1.930 -5.832 1.00 94.25 94 TYR A C 1
ATOM 799 O O . TYR A 1 94 ? -5.814 -2.916 -6.264 1.00 94.25 94 TYR A O 1
ATOM 807 N N . GLY A 1 95 ? -5.862 -0.814 -5.482 1.00 96.44 95 GLY A N 1
ATOM 808 C CA . GLY A 1 95 ? -7.325 -0.741 -5.386 1.00 96.44 95 GLY A CA 1
ATOM 809 C C . GLY A 1 95 ? -8.051 -1.093 -6.688 1.00 96.44 95 GLY A C 1
ATOM 810 O O . GLY A 1 95 ? -8.999 -1.879 -6.679 1.00 96.44 95 GLY A O 1
ATOM 811 N N . TYR A 1 96 ? -7.553 -0.606 -7.830 1.00 96.69 96 TYR A N 1
ATOM 812 C CA . TYR A 1 96 ? -8.109 -0.961 -9.141 1.00 96.69 96 TYR A CA 1
ATOM 813 C C . TYR A 1 96 ? -7.953 -2.447 -9.475 1.00 96.69 96 TYR A C 1
ATOM 815 O O . TYR A 1 96 ? -8.827 -3.020 -10.118 1.00 96.69 96 TYR A O 1
ATOM 823 N N . GLN A 1 97 ? -6.864 -3.085 -9.038 1.00 96.44 97 GLN A N 1
ATOM 824 C CA . GLN A 1 97 ? -6.627 -4.509 -9.286 1.00 96.44 97 GLN A CA 1
ATOM 825 C C . GLN A 1 97 ? -7.555 -5.373 -8.424 1.00 96.44 97 GLN A C 1
ATOM 827 O O . GLN A 1 97 ? -8.157 -6.321 -8.927 1.00 96.44 97 GLN A O 1
ATOM 832 N N . ILE A 1 98 ? -7.734 -5.002 -7.153 1.00 97.75 98 ILE A N 1
ATOM 833 C CA . ILE A 1 98 ? -8.663 -5.667 -6.229 1.00 97.75 98 ILE A CA 1
ATOM 834 C C . ILE A 1 98 ? -10.100 -5.564 -6.745 1.00 97.75 98 ILE A C 1
ATOM 836 O O . ILE A 1 98 ? -10.798 -6.574 -6.804 1.00 97.75 98 ILE A O 1
ATOM 840 N N . ASN A 1 99 ? -10.528 -4.373 -7.168 1.00 96.94 99 ASN A N 1
ATOM 841 C CA . ASN A 1 99 ? -11.869 -4.174 -7.708 1.00 96.94 99 ASN A CA 1
ATOM 842 C C . ASN A 1 99 ? -12.036 -4.881 -9.067 1.00 96.94 99 ASN A C 1
ATOM 844 O O . ASN A 1 99 ? -12.917 -5.716 -9.231 1.00 96.94 99 ASN A O 1
ATOM 848 N N . GLY A 1 100 ? -11.140 -4.637 -10.027 1.00 96.31 100 GLY A N 1
ATOM 849 C CA . GLY A 1 100 ? -11.278 -5.154 -11.391 1.00 96.31 100 GLY A CA 1
ATOM 850 C C . GLY A 1 100 ? -11.082 -6.667 -11.534 1.00 96.31 100 GLY A C 1
ATOM 851 O O . GLY A 1 100 ? -11.817 -7.310 -12.279 1.00 96.31 100 GLY A O 1
ATOM 852 N N . VAL A 1 101 ? -10.097 -7.253 -10.843 1.00 96.62 101 VAL A N 1
ATOM 853 C CA . VAL A 1 101 ? -9.776 -8.692 -10.945 1.00 96.62 101 VAL A CA 1
ATOM 854 C C . VAL A 1 101 ? -10.404 -9.483 -9.801 1.00 96.62 101 VAL A C 1
ATOM 856 O O . VAL A 1 101 ? -10.954 -10.563 -10.025 1.00 96.62 101 VAL A O 1
ATOM 859 N N . GLY A 1 102 ? -10.316 -8.950 -8.581 1.00 97.31 102 GLY A N 1
ATOM 860 C CA . GLY A 1 102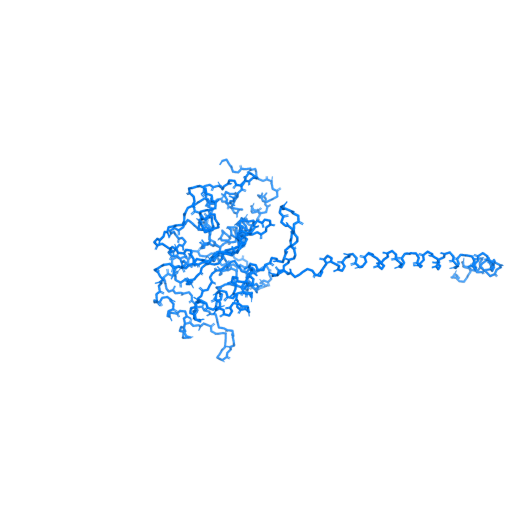 ? -10.863 -9.585 -7.384 1.00 97.31 102 GLY A CA 1
ATOM 861 C C . GLY A 1 102 ? -12.369 -9.399 -7.212 1.00 97.31 102 GLY A C 1
ATOM 862 O O . GLY A 1 102 ? -12.972 -10.138 -6.439 1.00 97.31 102 GLY A O 1
ATOM 863 N N . ASN A 1 103 ? -12.992 -8.466 -7.942 1.00 97.81 103 ASN A N 1
ATOM 864 C CA . ASN A 1 103 ? -14.419 -8.144 -7.851 1.00 97.81 103 ASN A CA 1
ATOM 865 C C . ASN A 1 103 ? -14.876 -7.930 -6.397 1.00 97.81 103 ASN A C 1
ATOM 867 O O . ASN A 1 103 ? -15.857 -8.525 -5.947 1.00 97.81 103 ASN A O 1
ATOM 871 N N . ARG A 1 104 ? -14.106 -7.150 -5.630 1.00 97.88 104 ARG A N 1
ATOM 872 C CA . ARG A 1 104 ? -14.410 -6.789 -4.238 1.00 97.88 104 ARG A CA 1
ATOM 873 C C . ARG A 1 104 ? -14.266 -5.298 -4.005 1.00 97.88 104 ARG A C 1
ATOM 875 O O . ARG A 1 104 ? -13.453 -4.631 -4.645 1.00 97.88 104 ARG A O 1
ATOM 882 N N . THR A 1 105 ? -15.031 -4.801 -3.040 1.00 96.00 105 THR A N 1
ATOM 883 C CA . THR A 1 105 ? -14.953 -3.412 -2.592 1.00 96.00 105 THR A CA 1
ATOM 884 C C . THR A 1 105 ? -13.570 -3.147 -2.005 1.00 96.00 105 THR A C 1
ATOM 886 O O . THR A 1 105 ? -13.164 -3.809 -1.052 1.00 96.00 105 THR A O 1
ATOM 889 N N . THR A 1 106 ? -12.849 -2.173 -2.556 1.00 96.06 106 THR A N 1
ATOM 890 C CA . THR A 1 106 ? -11.582 -1.681 -1.995 1.00 96.06 106 THR A CA 1
ATOM 891 C C . THR A 1 106 ? -11.834 -0.450 -1.131 1.00 96.06 106 THR A C 1
ATOM 893 O O . THR A 1 106 ? -12.745 0.326 -1.414 1.00 96.06 106 THR A O 1
ATOM 896 N N . ILE A 1 107 ? -11.034 -0.264 -0.080 1.00 94.94 107 ILE A N 1
ATOM 897 C CA . ILE A 1 107 ? -11.125 0.930 0.774 1.00 94.94 107 ILE A CA 1
ATOM 898 C C . ILE A 1 107 ? -10.535 2.158 0.073 1.00 94.94 107 ILE A C 1
ATOM 900 O O . ILE A 1 107 ? -11.152 3.214 0.085 1.00 94.94 107 ILE A O 1
ATOM 904 N N . ALA A 1 108 ? -9.389 2.012 -0.595 1.00 94.62 108 ALA A N 1
ATOM 905 C CA . ALA A 1 108 ? -8.749 3.084 -1.356 1.00 94.62 108 ALA A CA 1
ATOM 906 C C . ALA A 1 108 ? -8.326 2.603 -2.750 1.00 94.62 108 ALA A C 1
ATOM 908 O O . ALA A 1 108 ? -8.211 1.397 -2.991 1.00 94.62 108 ALA A O 1
ATOM 909 N N . ASP A 1 109 ? -8.082 3.547 -3.658 1.00 93.88 109 ASP A N 1
ATOM 910 C CA . ASP A 1 109 ? -7.648 3.282 -5.028 1.00 93.88 109 ASP A CA 1
ATOM 911 C C . ASP A 1 109 ? -6.612 4.295 -5.539 1.00 93.88 109 ASP A C 1
ATOM 913 O O . ASP A 1 109 ? -6.285 5.290 -4.886 1.00 93.88 109 ASP A O 1
ATOM 917 N N . GLY A 1 110 ? -6.107 4.028 -6.745 1.00 92.44 110 GLY A N 1
ATOM 918 C CA . GLY A 1 110 ? -5.110 4.855 -7.416 1.00 92.44 110 GLY A CA 1
ATOM 919 C C . GLY A 1 110 ? -5.622 6.178 -7.977 1.00 92.44 110 GLY A C 1
ATOM 920 O O . GLY A 1 110 ? -4.838 6.875 -8.610 1.00 92.44 110 GLY A O 1
ATOM 921 N N . ASN A 1 111 ? -6.898 6.540 -7.792 1.00 90.38 111 ASN A N 1
ATOM 922 C CA . ASN A 1 111 ? -7.367 7.883 -8.143 1.00 90.38 111 ASN A CA 1
ATOM 923 C C . ASN A 1 111 ? -6.891 8.919 -7.117 1.00 90.38 111 ASN A C 1
ATOM 925 O O . ASN A 1 111 ? -6.639 10.070 -7.457 1.00 90.38 111 ASN A O 1
ATOM 929 N N . THR A 1 112 ? -6.739 8.513 -5.853 1.00 90.12 112 THR A N 1
ATOM 930 C CA . THR A 1 112 ? -6.132 9.323 -4.781 1.00 90.12 112 THR A CA 1
ATOM 931 C C . THR A 1 112 ? -6.781 10.694 -4.514 1.00 90.12 112 THR A C 1
ATOM 933 O O . THR A 1 112 ? -6.163 11.576 -3.928 1.00 90.12 112 THR A O 1
ATOM 936 N N . TRP A 1 113 ? -8.050 10.877 -4.886 1.00 86.25 113 TRP A N 1
ATOM 937 C CA . TRP A 1 113 ? -8.758 12.163 -4.791 1.00 86.25 113 TRP A CA 1
ATOM 938 C C . TRP A 1 113 ? -9.022 12.639 -3.349 1.00 86.25 113 TRP A C 1
ATOM 940 O O . TRP A 1 113 ? -9.218 13.829 -3.122 1.00 86.25 113 TRP A O 1
ATOM 950 N N . ASN A 1 114 ? -9.018 11.729 -2.367 1.00 88.56 114 ASN A N 1
ATOM 951 C CA . ASN A 1 114 ? -9.185 12.045 -0.947 1.00 88.56 114 ASN A CA 1
ATOM 952 C C . ASN A 1 114 ? -7.933 11.662 -0.149 1.00 88.56 114 ASN A C 1
ATOM 954 O O . ASN A 1 114 ? -7.811 10.542 0.355 1.00 88.56 114 ASN A O 1
ATOM 958 N N . HIS A 1 115 ? -7.006 12.608 -0.002 1.00 88.81 115 HIS A N 1
ATOM 959 C CA . HIS A 1 115 ? -5.750 12.375 0.719 1.00 88.81 115 HIS A CA 1
ATOM 960 C C . HIS A 1 115 ? -5.958 12.051 2.203 1.00 88.81 115 HIS A C 1
ATOM 962 O O . HIS A 1 115 ? -5.245 11.220 2.759 1.00 88.81 115 HIS A O 1
ATOM 968 N N . GLU A 1 116 ? -6.960 12.648 2.854 1.00 91.06 116 GLU A N 1
ATOM 969 C CA . GLU A 1 116 ? -7.279 12.350 4.258 1.00 91.06 116 GLU A CA 1
ATOM 970 C C . GLU A 1 116 ? -7.701 10.888 4.442 1.00 91.06 116 GLU A C 1
ATOM 972 O O . GLU A 1 116 ? -7.335 10.244 5.430 1.00 91.06 116 GLU A O 1
ATOM 977 N N . HIS A 1 117 ? -8.436 10.336 3.474 1.00 92.94 117 HIS A N 1
ATOM 978 C CA . HIS A 1 117 ? -8.803 8.925 3.461 1.00 92.94 117 HIS A CA 1
ATOM 979 C C . HIS A 1 117 ? -7.571 8.023 3.312 1.00 92.94 117 HIS A C 1
ATOM 981 O O . HIS A 1 117 ? -7.402 7.071 4.077 1.00 92.94 117 HIS A O 1
ATOM 987 N N . ILE A 1 118 ? -6.650 8.370 2.411 1.00 95.06 118 ILE A N 1
ATOM 988 C CA . ILE A 1 118 ? -5.386 7.638 2.237 1.00 95.06 118 ILE A CA 1
ATOM 989 C C . ILE A 1 118 ? -4.524 7.725 3.503 1.00 95.06 118 ILE A C 1
ATOM 991 O O . ILE A 1 118 ? -3.945 6.727 3.926 1.00 95.06 118 ILE A O 1
ATOM 995 N N . ALA A 1 119 ? -4.482 8.881 4.167 1.00 95.06 119 ALA A N 1
ATOM 996 C CA . ALA A 1 119 ? -3.792 9.048 5.443 1.00 95.06 119 ALA A CA 1
ATOM 997 C C . ALA A 1 119 ? -4.433 8.250 6.577 1.00 95.06 119 ALA A C 1
ATOM 999 O O . ALA A 1 119 ? -3.719 7.703 7.418 1.00 95.06 119 ALA A O 1
ATOM 1000 N N . THR A 1 120 ? -5.761 8.122 6.582 1.00 95.56 120 THR A N 1
ATOM 1001 C CA . THR A 1 120 ? -6.483 7.236 7.508 1.00 95.56 120 THR A CA 1
ATOM 1002 C C . THR A 1 120 ? -6.075 5.780 7.283 1.00 95.56 120 THR A C 1
ATOM 1004 O O . THR A 1 120 ? -5.792 5.061 8.243 1.00 95.56 120 THR A O 1
ATOM 1007 N N . LEU A 1 121 ? -5.982 5.351 6.021 1.00 96.56 121 LEU A N 1
ATOM 1008 C CA . LEU A 1 121 ? -5.527 4.012 5.653 1.00 96.56 121 LEU A CA 1
ATOM 1009 C C . LEU A 1 121 ? -4.061 3.779 6.044 1.00 96.56 121 LEU A C 1
ATOM 1011 O O . LEU A 1 121 ? -3.750 2.769 6.675 1.00 96.56 121 LEU A O 1
ATOM 1015 N N . GLY A 1 122 ? -3.180 4.743 5.762 1.00 96.69 122 GLY A N 1
ATOM 1016 C CA . GLY A 1 122 ? -1.791 4.734 6.221 1.00 96.69 122 GLY A CA 1
ATOM 1017 C C . GLY A 1 122 ? -1.716 4.590 7.738 1.00 96.69 122 GLY A C 1
ATOM 1018 O O . GLY A 1 122 ? -1.047 3.690 8.231 1.00 96.69 122 GLY A O 1
ATOM 1019 N N . ARG A 1 123 ? -2.500 5.381 8.482 1.00 96.19 123 ARG A N 1
ATOM 1020 C CA . ARG A 1 123 ? -2.570 5.318 9.947 1.00 96.19 123 ARG A CA 1
ATOM 1021 C C . ARG A 1 123 ? -3.037 3.953 10.450 1.00 96.19 123 ARG A C 1
ATOM 1023 O O . ARG A 1 123 ? -2.542 3.511 11.485 1.00 96.19 123 ARG A O 1
ATOM 1030 N N . CYS A 1 124 ? -3.955 3.285 9.749 1.00 97.38 124 CYS A N 1
ATOM 1031 C CA . CYS A 1 124 ? -4.372 1.920 10.077 1.00 97.38 124 CYS A CA 1
ATOM 1032 C C . CYS A 1 124 ? -3.214 0.929 9.907 1.00 97.38 124 CYS A C 1
ATOM 1034 O O . CYS A 1 124 ? -2.957 0.144 10.811 1.00 97.38 124 CYS A O 1
ATOM 1036 N N . LEU A 1 125 ? -2.482 0.984 8.793 1.00 97.75 125 LEU A N 1
ATOM 1037 C CA . LEU A 1 125 ? -1.387 0.049 8.513 1.00 97.75 125 LEU A CA 1
ATOM 1038 C C . LEU A 1 125 ? -0.152 0.287 9.396 1.00 97.75 125 LEU A C 1
ATOM 1040 O O . LEU A 1 125 ? 0.527 -0.664 9.777 1.00 97.75 125 LEU A O 1
ATOM 1044 N N . THR A 1 126 ? 0.143 1.537 9.747 1.00 97.44 126 THR A N 1
ATOM 1045 C CA . THR A 1 126 ? 1.385 1.902 10.445 1.00 97.44 126 THR A CA 1
ATOM 1046 C C . THR A 1 126 ? 1.237 2.032 11.963 1.00 97.44 126 THR A C 1
ATOM 1048 O O . THR A 1 126 ? 2.239 2.095 12.671 1.00 97.44 126 THR A O 1
ATOM 1051 N N . SER A 1 127 ? 0.012 2.045 12.502 1.00 97.31 127 SER A N 1
ATOM 1052 C CA . SER A 1 127 ? -0.217 2.053 13.955 1.00 97.31 127 SER A CA 1
ATOM 1053 C C . SER A 1 127 ? 0.086 0.692 14.596 1.00 97.31 127 SER A C 1
ATOM 1055 O O . SER A 1 127 ? -0.034 -0.335 13.924 1.00 97.31 127 SER A O 1
ATOM 1057 N N . PRO A 1 128 ? 0.386 0.653 15.913 1.00 97.75 128 PRO A N 1
ATOM 1058 C CA . PRO A 1 128 ? 0.526 -0.596 16.651 1.00 97.75 128 PRO A CA 1
ATOM 1059 C C . PRO A 1 128 ? -0.674 -1.524 16.459 1.00 97.75 128 PRO A C 1
ATOM 1061 O O . PRO A 1 128 ? -1.812 -1.055 16.528 1.00 97.75 128 PRO A O 1
ATOM 1064 N N . GLU A 1 129 ? -0.428 -2.820 16.271 1.00 97.69 129 GLU A N 1
ATOM 1065 C CA . GLU A 1 129 ? -1.418 -3.844 15.889 1.00 97.69 129 GLU A CA 1
ATOM 1066 C C . GLU A 1 129 ? -2.794 -3.691 16.563 1.00 97.69 129 GLU A C 1
ATOM 1068 O O . GLU A 1 129 ? -3.817 -3.603 15.887 1.00 97.69 129 GLU A O 1
ATOM 1073 N N . ARG A 1 130 ? -2.839 -3.573 17.896 1.00 97.44 130 ARG A N 1
ATOM 1074 C CA . ARG A 1 130 ? -4.104 -3.432 18.636 1.00 97.44 130 ARG A CA 1
ATOM 1075 C C . ARG A 1 130 ? -4.819 -2.102 18.371 1.00 97.44 130 ARG A C 1
ATOM 1077 O O . ARG A 1 130 ? -6.045 -2.056 18.305 1.00 97.44 130 ARG A O 1
ATOM 1084 N N . LYS A 1 131 ? -4.071 -1.002 18.230 1.00 96.62 131 LYS A N 1
ATOM 1085 C CA . LYS A 1 131 ? -4.639 0.310 17.869 1.00 96.62 131 LYS A CA 1
ATOM 1086 C C . LYS A 1 131 ? -5.144 0.297 16.429 1.00 96.62 131 LYS A C 1
ATOM 1088 O O . LYS A 1 131 ? -6.200 0.858 16.165 1.00 96.62 131 LYS A O 1
ATOM 1093 N N . ALA A 1 132 ? -4.404 -0.350 15.534 1.00 97.56 132 ALA A N 1
ATOM 1094 C CA . ALA A 1 132 ? -4.792 -0.539 14.149 1.00 97.56 132 ALA A CA 1
ATOM 1095 C C . ALA A 1 132 ? -6.073 -1.369 14.035 1.00 97.56 132 ALA A C 1
ATOM 1097 O O . ALA A 1 132 ? -7.012 -0.934 13.379 1.00 97.56 132 ALA A O 1
ATOM 1098 N N . HIS A 1 133 ? -6.169 -2.503 14.736 1.00 98.19 133 HIS A N 1
ATOM 1099 C CA . HIS A 1 133 ? -7.368 -3.348 14.741 1.00 98.19 133 HIS A CA 1
ATOM 1100 C C . HIS A 1 133 ? -8.630 -2.580 15.151 1.00 98.19 133 HIS A C 1
ATOM 1102 O O . HIS A 1 133 ? -9.634 -2.650 14.444 1.00 98.19 133 HIS A O 1
ATOM 1108 N N . ASN A 1 134 ? -8.547 -1.755 16.204 1.00 96.94 134 ASN A N 1
ATOM 1109 C CA . ASN A 1 134 ? -9.650 -0.893 16.648 1.00 96.94 134 ASN A CA 1
ATOM 1110 C C . ASN A 1 134 ? -10.167 0.062 15.558 1.00 96.94 134 ASN A C 1
ATOM 1112 O O . ASN A 1 134 ? -11.295 0.528 15.659 1.00 96.94 134 ASN A O 1
ATOM 1116 N N . LEU A 1 135 ? -9.358 0.374 14.544 1.00 96.62 135 LEU A N 1
ATOM 1117 C CA . LEU A 1 135 ? -9.761 1.163 13.382 1.00 96.62 135 LEU A CA 1
ATOM 1118 C C . LEU A 1 135 ? -10.237 0.241 12.250 1.00 96.62 135 LEU A C 1
ATOM 1120 O O . LEU A 1 135 ? -11.363 0.358 11.765 1.00 96.62 135 LEU A O 1
ATOM 1124 N N . VAL A 1 136 ? -9.400 -0.723 11.865 1.00 97.81 136 VAL A N 1
ATOM 1125 C CA . VAL A 1 136 ? -9.621 -1.619 10.722 1.00 97.81 136 VAL A CA 1
ATOM 1126 C C . VAL A 1 136 ? -10.949 -2.369 10.833 1.00 97.81 136 VAL A C 1
ATOM 1128 O O . VAL A 1 136 ? -11.660 -2.459 9.834 1.00 97.81 136 VAL A O 1
ATOM 1131 N N . ARG A 1 137 ? -11.349 -2.813 12.034 1.00 96.94 137 ARG A N 1
ATOM 1132 C CA . ARG A 1 137 ? -12.599 -3.566 12.256 1.00 96.94 137 ARG A CA 1
ATOM 1133 C C . ARG A 1 137 ? -13.883 -2.832 11.856 1.00 96.94 137 ARG A C 1
ATOM 1135 O O . ARG A 1 137 ? -14.929 -3.464 11.738 1.00 96.94 137 ARG A O 1
ATOM 1142 N N . HIS A 1 138 ? -13.848 -1.510 11.692 1.00 96.31 138 HIS A N 1
ATOM 1143 C CA . HIS A 1 138 ? -15.002 -0.741 11.213 1.00 96.31 138 HIS A CA 1
ATOM 1144 C C . HIS A 1 138 ? -14.952 -0.507 9.695 1.00 96.31 138 HIS A C 1
ATOM 1146 O O . HIS A 1 138 ? -15.995 -0.290 9.076 1.00 96.31 138 HIS A O 1
ATOM 1152 N N . LEU A 1 139 ? -13.760 -0.573 9.091 1.00 95.25 139 LEU A N 1
ATOM 1153 C CA . LEU A 1 139 ? -13.532 -0.258 7.682 1.00 95.25 139 LEU A CA 1
ATOM 1154 C C . LEU A 1 139 ? -13.553 -1.491 6.783 1.00 95.25 139 LEU A C 1
ATOM 1156 O O . LEU A 1 139 ? -14.160 -1.432 5.719 1.00 95.25 139 LEU A O 1
ATOM 1160 N N . ALA A 1 140 ? -12.912 -2.587 7.193 1.00 97.38 140 ALA A N 1
ATOM 1161 C CA . ALA A 1 140 ? -12.608 -3.700 6.302 1.00 97.38 140 ALA A CA 1
ATOM 1162 C C . ALA A 1 140 ? -12.860 -5.071 6.933 1.00 97.38 140 ALA A C 1
ATOM 1164 O O . ALA A 1 140 ? -12.729 -5.258 8.141 1.00 97.38 140 ALA A O 1
ATOM 1165 N N . ASP A 1 141 ? -13.201 -6.028 6.072 1.00 98.38 141 ASP A N 1
ATOM 1166 C CA . ASP A 1 141 ? -13.382 -7.439 6.403 1.00 98.38 141 ASP A CA 1
ATOM 1167 C C . ASP A 1 141 ? -12.078 -8.232 6.189 1.00 98.38 141 ASP A C 1
ATOM 1169 O O . ASP A 1 141 ? -11.798 -9.198 6.902 1.00 98.38 141 ASP A O 1
ATOM 1173 N N . TYR A 1 142 ? -11.249 -7.787 5.237 1.00 98.75 142 TYR A N 1
ATOM 1174 C CA . TYR A 1 142 ? -9.955 -8.386 4.914 1.00 98.75 142 TYR A CA 1
ATOM 1175 C C . TYR A 1 142 ? -8.865 -7.324 4.759 1.00 98.75 142 TYR A C 1
ATOM 1177 O O . TYR A 1 142 ? -9.135 -6.207 4.318 1.00 98.75 142 TYR A O 1
ATOM 1185 N N . VAL A 1 143 ? -7.622 -7.695 5.066 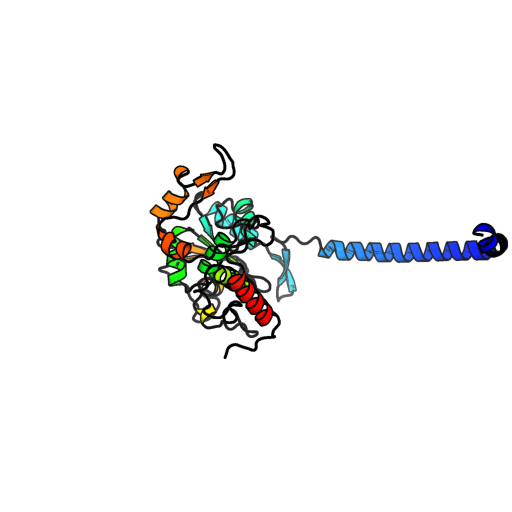1.00 98.69 143 VAL A N 1
ATOM 1186 C CA . VAL A 1 143 ? -6.416 -6.910 4.781 1.00 98.69 143 VAL A CA 1
ATOM 1187 C C . VAL A 1 143 ? -5.530 -7.699 3.821 1.00 98.69 143 VAL A C 1
ATOM 1189 O O . VAL A 1 143 ? -5.203 -8.855 4.092 1.00 98.69 143 VAL A O 1
ATOM 1192 N N . LEU A 1 144 ? -5.142 -7.086 2.706 1.00 98.44 144 LEU A N 1
ATOM 1193 C CA . LEU A 1 144 ? -4.219 -7.654 1.724 1.00 98.44 144 LEU A CA 1
ATOM 1194 C C . LEU A 1 144 ? -2.887 -6.907 1.793 1.00 98.44 144 LEU A C 1
ATOM 1196 O O . LEU A 1 144 ? -2.864 -5.679 1.728 1.00 98.44 144 LEU A O 1
ATOM 1200 N N . VAL A 1 145 ? -1.791 -7.659 1.902 1.00 97.88 145 VAL A N 1
ATOM 1201 C CA . VAL A 1 145 ? -0.426 -7.123 2.002 1.00 97.88 145 VAL A CA 1
ATOM 1202 C C . VAL A 1 145 ? 0.465 -7.798 0.965 1.00 97.88 145 VAL A C 1
ATOM 1204 O O . VAL A 1 145 ? 0.430 -9.022 0.802 1.00 97.88 145 VAL A O 1
ATOM 1207 N N . TRP A 1 146 ? 1.270 -7.007 0.262 1.00 96.56 146 TRP A N 1
ATOM 1208 C CA . TRP A 1 146 ? 2.334 -7.500 -0.610 1.00 96.56 146 TRP A CA 1
ATOM 1209 C C . TRP A 1 146 ? 3.603 -7.756 0.213 1.00 96.56 146 TRP A C 1
ATOM 1211 O O . TRP A 1 146 ? 4.037 -6.882 0.963 1.00 96.56 146 TRP A O 1
ATOM 1221 N N . THR A 1 147 ? 4.207 -8.941 0.071 1.00 94.94 147 THR A N 1
ATOM 1222 C CA . THR A 1 147 ? 5.334 -9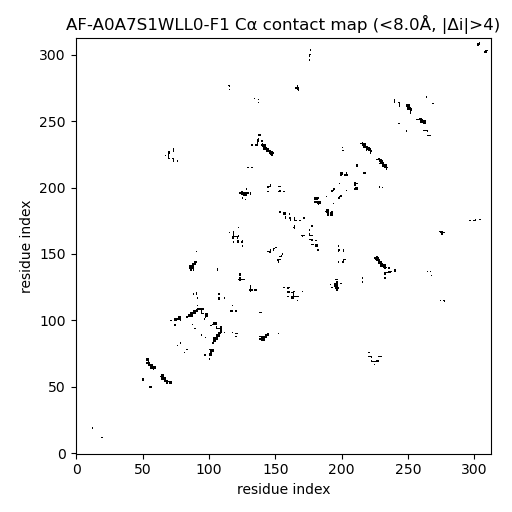.428 0.899 1.00 94.94 147 THR A CA 1
ATOM 1223 C C . THR A 1 147 ? 6.516 -9.984 0.091 1.00 94.94 147 THR A C 1
ATOM 1225 O O . THR A 1 147 ? 7.269 -10.835 0.561 1.00 94.94 147 THR A O 1
ATOM 1228 N N . GLY A 1 148 ? 6.639 -9.559 -1.169 1.00 83.00 148 GLY A N 1
ATOM 1229 C CA . GLY A 1 148 ? 7.535 -10.160 -2.160 1.00 83.00 148 GLY A CA 1
ATOM 1230 C C . GLY A 1 148 ? 8.982 -9.663 -2.212 1.00 83.00 148 GLY A C 1
ATOM 1231 O O . GLY A 1 148 ? 9.768 -10.205 -2.989 1.00 83.00 148 GLY A O 1
ATOM 1232 N N . GLY A 1 149 ? 9.355 -8.653 -1.423 1.00 79.19 149 GLY A N 1
ATOM 1233 C CA . GLY A 1 149 ? 10.642 -7.963 -1.523 1.00 79.19 149 GLY A CA 1
ATOM 1234 C C . GLY A 1 149 ? 10.756 -7.027 -2.737 1.00 79.19 149 GLY A C 1
ATOM 1235 O O . GLY A 1 149 ? 9.926 -7.031 -3.643 1.00 79.19 149 GLY A O 1
ATOM 1236 N N . GLY A 1 150 ? 11.790 -6.176 -2.752 1.00 74.19 150 GLY A N 1
ATOM 1237 C CA . GLY A 1 150 ? 12.191 -5.359 -3.917 1.00 74.19 150 GLY A CA 1
ATOM 1238 C C . GLY A 1 150 ? 11.258 -4.206 -4.325 1.00 74.19 150 GLY A C 1
ATOM 1239 O O . GLY A 1 150 ? 11.615 -3.416 -5.193 1.00 74.19 150 GLY A O 1
ATOM 1240 N N . GLY A 1 151 ? 10.091 -4.086 -3.696 1.00 80.44 151 GLY A N 1
ATOM 1241 C CA . GLY A 1 151 ? 9.088 -3.047 -3.956 1.00 80.44 151 GLY A CA 1
ATOM 1242 C C . GLY A 1 151 ? 7.743 -3.356 -3.296 1.00 80.44 151 GLY A C 1
ATOM 1243 O O . GLY A 1 151 ? 6.704 -2.887 -3.756 1.00 80.44 151 GLY A O 1
ATOM 1244 N N . ASP A 1 152 ? 7.751 -4.193 -2.262 1.00 92.69 152 ASP A N 1
ATOM 1245 C CA . ASP A 1 152 ? 6.569 -4.622 -1.523 1.00 92.69 152 ASP A CA 1
ATOM 1246 C C . ASP A 1 152 ? 6.080 -3.536 -0.550 1.00 92.69 152 ASP A C 1
ATOM 1248 O O . ASP A 1 152 ? 6.527 -2.385 -0.594 1.00 92.69 152 ASP A O 1
ATOM 1252 N N . ASP A 1 153 ? 5.136 -3.881 0.323 1.00 95.69 153 ASP A N 1
ATOM 1253 C CA . ASP A 1 153 ? 4.566 -2.890 1.231 1.00 95.69 153 ASP A CA 1
ATOM 1254 C C . ASP A 1 153 ? 5.548 -2.445 2.326 1.00 95.69 153 ASP A C 1
ATOM 1256 O O . ASP A 1 153 ? 5.409 -1.329 2.827 1.00 95.69 153 ASP A O 1
ATOM 1260 N N . LEU A 1 154 ? 6.588 -3.230 2.656 1.00 94.00 154 LEU A N 1
ATOM 1261 C CA . LEU A 1 154 ? 7.651 -2.756 3.552 1.00 94.00 154 LEU A CA 1
ATOM 1262 C C . LEU A 1 154 ? 8.488 -1.665 2.894 1.00 94.00 154 LEU A C 1
ATOM 1264 O O . LEU A 1 154 ? 8.785 -0.664 3.540 1.00 94.00 154 LEU A O 1
ATOM 1268 N N . ALA A 1 155 ? 8.836 -1.817 1.614 1.00 92.69 155 ALA A N 1
ATOM 1269 C CA . ALA A 1 155 ? 9.589 -0.794 0.887 1.00 92.69 155 ALA A CA 1
ATOM 1270 C C . ALA A 1 155 ? 8.819 0.539 0.800 1.00 92.69 155 ALA A C 1
ATOM 1272 O O . ALA A 1 155 ? 9.416 1.617 0.805 1.00 92.69 155 ALA A O 1
ATOM 1273 N N . LYS A 1 156 ? 7.483 0.469 0.765 1.00 93.31 156 LYS A N 1
ATOM 1274 C CA . LYS A 1 156 ? 6.586 1.634 0.747 1.00 93.31 156 LYS A CA 1
ATOM 1275 C C . LYS A 1 156 ? 6.246 2.162 2.144 1.00 93.31 156 LYS A C 1
ATOM 1277 O O . LYS A 1 156 ? 5.700 3.259 2.265 1.00 93.31 156 LYS A O 1
ATOM 1282 N N . SER A 1 157 ? 6.569 1.428 3.204 1.00 94.69 157 SER A N 1
ATOM 1283 C CA . SER A 1 157 ? 6.087 1.711 4.557 1.00 94.69 157 SER A CA 1
ATOM 1284 C C . SER A 1 157 ? 6.484 3.091 5.109 1.00 94.69 157 SER A C 1
ATOM 1286 O O . SER A 1 157 ? 5.616 3.743 5.702 1.00 94.69 157 SER A O 1
ATOM 1288 N N . PRO A 1 158 ? 7.697 3.639 4.851 1.00 94.06 158 PRO A N 1
ATOM 1289 C CA . PRO A 1 158 ? 8.029 4.994 5.294 1.00 94.06 158 PRO A CA 1
ATOM 1290 C C . PRO A 1 158 ? 7.154 6.054 4.614 1.00 94.06 158 PRO A C 1
ATOM 1292 O O . PRO A 1 158 ? 6.811 7.072 5.213 1.00 94.06 158 PRO A O 1
ATOM 1295 N N . HIS A 1 159 ? 6.745 5.815 3.364 1.00 93.81 159 HIS A N 1
ATOM 1296 C CA . HIS A 1 159 ? 5.821 6.695 2.654 1.00 93.81 159 HIS A CA 1
ATOM 1297 C C . HIS A 1 159 ? 4.409 6.630 3.254 1.00 93.81 159 HIS A C 1
ATOM 1299 O O . HIS A 1 159 ? 3.809 7.679 3.488 1.00 93.81 159 HIS A O 1
ATOM 1305 N N . MET A 1 160 ? 3.920 5.431 3.601 1.00 96.31 160 MET A N 1
ATOM 1306 C CA . MET A 1 160 ? 2.638 5.264 4.304 1.00 96.31 160 MET A CA 1
ATOM 1307 C C . MET A 1 160 ? 2.619 6.037 5.632 1.00 96.31 160 MET A C 1
ATOM 1309 O O . MET A 1 160 ? 1.657 6.748 5.929 1.00 96.31 160 MET A O 1
ATOM 1313 N N . ALA A 1 161 ? 3.704 5.943 6.407 1.00 95.69 161 ALA A N 1
ATOM 1314 C CA . ALA A 1 161 ? 3.852 6.637 7.683 1.00 95.69 161 ALA A CA 1
ATOM 1315 C C . ALA A 1 161 ? 3.876 8.162 7.527 1.00 95.69 161 ALA A C 1
ATOM 1317 O O . 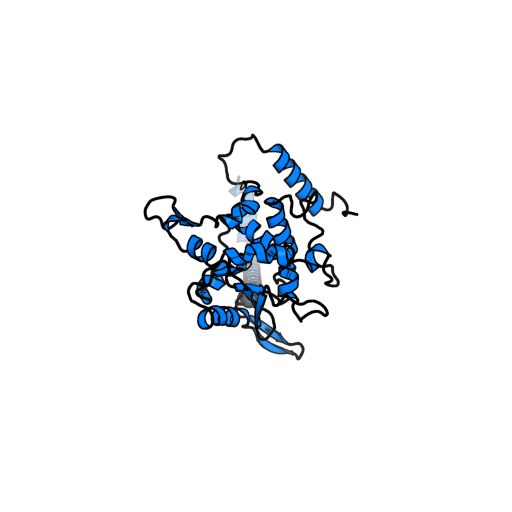ALA A 1 161 ? 3.222 8.863 8.296 1.00 95.69 161 ALA A O 1
ATOM 1318 N N . ARG A 1 162 ? 4.569 8.683 6.510 1.00 93.75 162 ARG A N 1
ATOM 1319 C CA . ARG A 1 162 ? 4.609 10.125 6.212 1.00 93.75 162 ARG A CA 1
ATOM 1320 C C . ARG A 1 162 ? 3.248 10.674 5.801 1.00 93.75 162 ARG A C 1
ATOM 1322 O O . ARG A 1 162 ? 2.862 11.728 6.292 1.00 93.75 162 ARG A O 1
ATOM 1329 N N . ILE A 1 163 ? 2.505 9.952 4.959 1.00 93.25 163 ILE A N 1
ATOM 1330 C CA . ILE A 1 163 ? 1.140 10.349 4.580 1.00 93.25 163 ILE A CA 1
ATOM 1331 C C . ILE A 1 163 ? 0.223 10.346 5.810 1.00 93.25 163 ILE A C 1
ATOM 1333 O O . ILE A 1 163 ? -0.537 11.288 6.020 1.00 93.25 163 ILE A O 1
ATOM 1337 N N . ALA A 1 164 ? 0.317 9.327 6.669 1.00 94.56 164 ALA A N 1
ATOM 1338 C CA . ALA A 1 164 ? -0.431 9.313 7.924 1.00 94.56 164 ALA A CA 1
ATOM 1339 C C . ALA A 1 164 ? -0.067 10.519 8.812 1.00 94.56 164 ALA A C 1
ATOM 1341 O O . ALA A 1 164 ? -0.952 11.186 9.346 1.00 94.56 164 ALA A O 1
ATOM 1342 N N . ASN A 1 165 ? 1.226 10.828 8.937 1.00 93.19 165 ASN A N 1
ATOM 1343 C CA . ASN A 1 165 ? 1.733 11.923 9.763 1.00 93.19 165 ASN A CA 1
ATOM 1344 C C . ASN A 1 165 ? 1.367 13.317 9.225 1.00 93.19 165 ASN A C 1
ATOM 1346 O O . ASN A 1 165 ? 1.220 14.246 10.016 1.00 93.19 165 ASN A O 1
ATOM 1350 N N . SER A 1 166 ? 1.182 13.472 7.907 1.00 89.50 166 SER A N 1
ATOM 1351 C CA . SER A 1 166 ? 0.792 14.760 7.313 1.00 89.50 166 SER A CA 1
ATOM 1352 C C . SER A 1 166 ? -0.622 15.190 7.709 1.00 89.50 166 SER A C 1
ATOM 1354 O O . SER A 1 166 ? -0.928 16.376 7.693 1.00 89.50 166 SER A O 1
ATOM 1356 N N . VAL A 1 167 ? -1.486 14.232 8.060 1.00 91.19 167 VAL A N 1
ATOM 1357 C CA . VAL A 1 167 ? -2.872 14.485 8.491 1.00 91.19 167 VAL A CA 1
ATOM 1358 C C . VAL A 1 167 ? -3.027 14.326 10.005 1.00 91.19 167 VAL A C 1
ATOM 1360 O O . VAL A 1 167 ? -3.778 15.076 10.628 1.00 91.19 167 VAL A O 1
ATOM 1363 N N . TYR A 1 168 ? -2.295 13.391 10.614 1.00 91.94 168 TYR A N 1
ATOM 1364 C CA . TYR A 1 168 ? -2.348 13.086 12.042 1.00 91.94 168 TYR A CA 1
ATOM 1365 C C . TYR A 1 168 ? -1.006 13.387 12.714 1.00 91.94 168 TYR A C 1
ATOM 1367 O O . TYR A 1 168 ? -0.182 12.494 12.903 1.00 91.94 168 TYR A O 1
ATOM 1375 N N . ALA A 1 169 ? -0.808 14.637 13.135 1.00 86.38 169 ALA A N 1
ATOM 1376 C CA . ALA A 1 169 ? 0.444 15.095 13.753 1.00 86.38 169 ALA A CA 1
ATOM 1377 C C . ALA A 1 169 ? 0.796 14.385 15.081 1.00 86.38 169 ALA A C 1
ATOM 1379 O O . ALA A 1 169 ? 1.937 14.438 15.534 1.00 86.38 169 ALA A O 1
ATOM 1380 N N . ASP A 1 170 ? -0.170 13.702 15.708 1.00 90.31 170 ASP A N 1
ATOM 1381 C CA . ASP A 1 170 ? 0.063 12.859 16.886 1.00 90.31 170 ASP A CA 1
ATOM 1382 C C . ASP A 1 170 ? 0.718 11.505 16.546 1.00 90.31 170 ASP A C 1
ATOM 1384 O O . ASP A 1 170 ? 0.971 10.717 17.458 1.00 90.31 170 ASP A O 1
ATOM 1388 N N . PHE A 1 171 ? 0.963 11.208 15.260 1.00 91.00 171 PHE A N 1
ATOM 1389 C CA . PHE A 1 171 ? 1.565 9.947 14.828 1.00 91.00 171 PHE A CA 1
ATOM 1390 C C . PHE A 1 171 ? 3.057 9.876 15.141 1.00 91.00 171 PHE A C 1
ATOM 1392 O O . PHE A 1 171 ? 3.489 8.952 15.828 1.00 91.00 171 PHE A O 1
ATOM 1399 N N . CYS A 1 172 ? 3.820 10.858 14.651 1.00 91.44 172 CYS A N 1
ATOM 1400 C CA . CYS A 1 172 ? 5.260 10.991 14.864 1.00 91.44 172 CYS A CA 1
ATOM 1401 C C . CYS A 1 172 ? 5.513 12.378 15.489 1.00 91.44 172 CYS A C 1
ATOM 1403 O O . CYS A 1 172 ? 5.861 13.330 14.781 1.00 91.44 172 CYS A O 1
ATOM 1405 N N . PRO A 1 173 ? 5.265 12.541 16.808 1.00 88.12 173 PRO A N 1
ATOM 1406 C CA . PRO A 1 173 ? 5.286 13.848 17.457 1.00 88.12 173 PRO A CA 1
ATOM 1407 C C . PRO A 1 173 ? 6.652 14.524 17.327 1.00 88.12 173 PRO A C 1
ATOM 1409 O O . PRO A 1 173 ? 7.670 13.957 17.719 1.00 88.12 173 PRO A O 1
ATOM 1412 N N . GLY A 1 174 ? 6.677 15.744 16.786 1.00 86.06 174 GLY A N 1
ATOM 1413 C CA . GLY A 1 174 ? 7.923 16.492 16.573 1.00 86.06 174 GLY A CA 1
ATOM 1414 C C . GLY A 1 174 ? 8.818 15.933 15.460 1.00 86.06 174 GLY A C 1
ATOM 1415 O O . GLY A 1 174 ? 9.975 16.341 15.345 1.00 86.06 174 GLY A O 1
ATOM 1416 N N . ASP A 1 175 ? 8.308 15.014 14.636 1.00 89.62 175 ASP A N 1
ATOM 1417 C CA . ASP A 1 175 ? 9.015 14.485 13.474 1.00 89.62 175 ASP A CA 1
ATOM 1418 C C . ASP A 1 175 ? 8.130 14.466 12.220 1.00 89.62 175 ASP A C 1
ATOM 1420 O O . ASP A 1 175 ? 7.503 13.450 11.911 1.00 89.62 175 ASP A O 1
ATOM 1424 N N . PRO A 1 176 ? 8.100 15.569 11.447 1.00 86.75 176 PRO A N 1
ATOM 1425 C CA . PRO A 1 176 ? 7.356 15.644 10.189 1.00 86.75 176 PRO A CA 1
ATOM 1426 C C . PRO A 1 176 ? 7.707 14.533 9.191 1.00 86.75 176 PRO A C 1
ATOM 1428 O O . PRO A 1 176 ? 6.828 14.019 8.501 1.00 86.75 176 PRO A O 1
ATOM 1431 N N . ALA A 1 177 ? 8.979 14.127 9.126 1.00 88.06 177 ALA A N 1
ATOM 1432 C CA . ALA A 1 177 ? 9.459 13.132 8.166 1.00 88.06 177 ALA A CA 1
ATOM 1433 C C . ALA A 1 177 ? 9.196 11.682 8.603 1.00 88.06 177 ALA A C 1
ATOM 1435 O O . ALA A 1 177 ? 9.407 10.768 7.798 1.00 88.06 177 ALA A O 1
ATOM 1436 N N . CYS A 1 178 ? 8.748 11.486 9.848 1.00 90.19 178 CYS A N 1
ATOM 1437 C CA . CYS A 1 178 ? 8.585 10.194 10.503 1.00 90.19 178 CYS A CA 1
ATOM 1438 C C . CYS A 1 178 ? 9.770 9.243 10.237 1.00 90.19 178 CYS A C 1
ATOM 1440 O O . CYS A 1 178 ? 9.605 8.122 9.756 1.00 90.19 178 CYS A O 1
ATOM 1442 N N . GLY A 1 179 ? 10.989 9.727 10.488 1.00 89.62 179 GLY A N 1
ATOM 1443 C CA . GLY A 1 179 ? 12.242 9.026 10.207 1.00 89.62 179 GLY A CA 1
ATOM 1444 C C . GLY A 1 179 ? 12.426 7.750 11.028 1.00 89.62 179 GLY A C 1
ATOM 1445 O O . GLY A 1 179 ? 13.091 6.825 10.574 1.00 89.62 179 GLY A O 1
ATOM 1446 N N . ASN A 1 180 ? 11.770 7.659 12.187 1.00 90.38 180 ASN A N 1
ATOM 1447 C CA . ASN A 1 180 ? 11.818 6.483 13.058 1.00 90.38 180 ASN A CA 1
ATOM 1448 C C . ASN A 1 180 ? 10.907 5.331 12.598 1.00 90.38 180 ASN A C 1
ATOM 1450 O O . ASN A 1 180 ? 10.824 4.319 13.292 1.00 90.38 180 ASN A O 1
ATOM 1454 N N . PHE A 1 181 ? 10.216 5.449 11.461 1.00 94.81 181 PHE A N 1
ATOM 1455 C CA . PHE A 1 181 ? 9.383 4.384 10.906 1.00 94.81 181 PHE A CA 1
ATOM 1456 C C . PHE A 1 181 ? 10.036 3.765 9.666 1.00 94.81 181 PHE A C 1
ATOM 1458 O O . PHE A 1 181 ? 10.032 4.357 8.585 1.00 94.81 181 PHE A O 1
ATOM 1465 N N . GLY A 1 182 ? 10.576 2.553 9.806 1.00 93.19 182 GLY A N 1
ATOM 1466 C CA . GLY A 1 182 ? 11.170 1.842 8.681 1.00 93.19 182 GLY A CA 1
ATOM 1467 C C . GLY A 1 182 ? 11.942 0.589 9.072 1.00 93.19 182 GLY A C 1
ATOM 1468 O O . GLY A 1 182 ? 11.821 0.069 10.183 1.00 93.19 182 GLY A O 1
ATOM 1469 N N . VAL A 1 183 ? 12.733 0.111 8.118 1.00 91.44 183 VAL A N 1
ATOM 1470 C CA . VAL A 1 183 ? 13.682 -0.994 8.274 1.00 91.44 183 VAL A CA 1
ATOM 1471 C C . VAL A 1 183 ? 15.088 -0.489 7.949 1.00 91.44 183 VAL A C 1
ATOM 1473 O O . VAL A 1 183 ? 15.242 0.361 7.069 1.00 91.44 183 VAL A O 1
ATOM 1476 N N . ASP A 1 184 ? 16.097 -0.975 8.669 1.00 89.38 184 ASP A N 1
ATOM 1477 C CA . ASP A 1 184 ? 17.504 -0.682 8.380 1.00 89.38 184 ASP A CA 1
ATOM 1478 C C . ASP A 1 184 ? 18.006 -1.452 7.136 1.00 89.38 184 ASP A C 1
ATOM 1480 O O . ASP A 1 184 ? 17.250 -2.170 6.472 1.00 89.38 184 ASP A O 1
ATOM 1484 N N . GLN A 1 185 ? 19.285 -1.281 6.785 1.00 85.00 185 GLN A N 1
ATOM 1485 C CA . GLN A 1 185 ? 19.880 -1.932 5.609 1.00 85.00 185 GLN A CA 1
ATOM 1486 C C . GLN A 1 185 ? 20.003 -3.452 5.780 1.00 85.00 185 GLN A C 1
ATOM 1488 O O . GLN A 1 185 ? 19.950 -4.200 4.805 1.00 85.00 185 GLN A O 1
ATOM 1493 N N . GLU A 1 186 ? 20.134 -3.909 7.020 1.00 85.69 186 GLU A N 1
ATOM 1494 C CA . GLU A 1 186 ? 20.151 -5.307 7.433 1.00 85.69 186 GLU A CA 1
ATOM 1495 C C . GLU A 1 186 ? 18.733 -5.911 7.490 1.00 85.69 186 GLU A C 1
ATOM 1497 O O . GLU A 1 186 ? 18.557 -7.121 7.663 1.00 85.69 186 GLU A O 1
ATOM 1502 N N . GLY A 1 187 ? 17.709 -5.077 7.303 1.00 86.25 187 GLY A N 1
ATOM 1503 C CA . GLY A 1 187 ? 16.304 -5.430 7.316 1.00 86.25 187 GLY A CA 1
ATOM 1504 C C . GLY A 1 187 ? 15.698 -5.538 8.714 1.00 86.25 187 GLY A C 1
ATOM 1505 O O . GLY A 1 187 ? 14.604 -6.091 8.825 1.00 86.25 187 GLY A O 1
ATOM 1506 N N . ASN A 1 188 ? 16.346 -5.080 9.782 1.00 91.44 188 ASN A N 1
ATOM 1507 C CA . ASN A 1 188 ? 15.747 -5.007 11.113 1.00 91.44 188 ASN A CA 1
ATOM 1508 C C . ASN A 1 188 ? 14.762 -3.830 11.192 1.00 91.44 188 ASN A C 1
ATOM 1510 O O . ASN A 1 188 ? 15.055 -2.739 10.703 1.00 91.44 188 ASN A O 1
ATOM 1514 N N . PRO A 1 189 ? 13.580 -4.029 11.794 1.00 95.12 189 PRO A N 1
ATOM 1515 C CA . PRO A 1 189 ? 12.617 -2.953 11.978 1.00 95.12 189 PRO A CA 1
ATOM 1516 C C . PRO A 1 189 ? 13.063 -2.006 13.100 1.00 95.12 189 PRO A C 1
ATOM 1518 O O . PRO A 1 189 ? 13.622 -2.443 14.107 1.00 95.12 189 PRO A O 1
ATOM 1521 N N . THR A 1 190 ? 12.726 -0.722 12.980 1.00 95.69 190 THR A N 1
ATOM 1522 C CA . THR A 1 190 ? 12.696 0.177 14.144 1.00 95.69 190 THR A CA 1
ATOM 1523 C C . THR A 1 190 ? 11.633 -0.283 15.152 1.00 95.69 190 THR A C 1
ATOM 1525 O O . THR A 1 190 ? 10.738 -1.051 14.800 1.00 95.69 190 THR A O 1
ATOM 1528 N N . GLU A 1 191 ? 11.671 0.200 16.399 1.00 94.81 191 GLU A N 1
ATOM 1529 C CA . GLU A 1 191 ? 10.647 -0.130 17.411 1.00 94.81 191 GLU A CA 1
ATOM 1530 C C . GLU A 1 191 ? 9.232 0.200 16.909 1.00 94.81 191 GLU A C 1
ATOM 1532 O O . GLU A 1 191 ? 8.341 -0.650 16.916 1.00 94.81 191 GLU A O 1
ATOM 1537 N N . MET A 1 192 ? 9.063 1.399 16.346 1.00 95.19 192 MET A N 1
ATOM 1538 C CA . MET A 1 192 ? 7.792 1.852 15.782 1.00 95.19 192 MET A CA 1
ATOM 1539 C C . MET A 1 192 ? 7.309 0.957 14.630 1.00 95.19 192 MET A C 1
ATOM 1541 O O . MET A 1 192 ? 6.119 0.655 14.531 1.00 95.19 192 MET A O 1
ATOM 1545 N N . MET A 1 193 ? 8.226 0.495 13.773 1.00 96.31 193 MET A N 1
ATOM 1546 C CA . MET A 1 193 ? 7.900 -0.441 12.700 1.00 96.31 193 MET A CA 1
ATOM 1547 C C . MET A 1 193 ? 7.544 -1.824 13.254 1.00 96.31 193 MET A C 1
ATOM 1549 O O . MET A 1 193 ? 6.561 -2.414 12.815 1.00 96.31 193 MET A O 1
ATOM 1553 N N . ALA A 1 194 ? 8.291 -2.331 14.235 1.00 96.75 194 ALA A N 1
ATOM 1554 C CA . ALA A 1 194 ? 8.104 -3.659 14.818 1.00 96.75 194 ALA A CA 1
ATOM 1555 C C . ALA A 1 194 ? 6.738 -3.830 15.506 1.00 96.75 194 ALA A C 1
ATOM 1557 O O . ALA A 1 194 ? 6.185 -4.937 15.529 1.00 96.75 194 ALA A O 1
ATOM 1558 N N . GLU A 1 195 ? 6.193 -2.745 16.058 1.00 96.69 195 GLU A N 1
ATOM 1559 C CA . GLU A 1 195 ? 4.855 -2.706 16.651 1.00 96.69 195 GLU A CA 1
ATOM 1560 C C . GLU A 1 195 ? 3.728 -2.599 15.614 1.00 96.69 195 GLU A C 1
ATOM 1562 O O . GLU A 1 195 ? 2.596 -3.001 15.902 1.00 96.69 195 GLU A O 1
ATOM 1567 N N . SER A 1 196 ? 4.019 -2.056 14.428 1.00 97.94 196 SER A N 1
ATOM 1568 C CA . SER A 1 196 ? 3.013 -1.726 13.415 1.00 97.94 196 SER A CA 1
ATOM 1569 C C . SER A 1 196 ? 2.245 -2.945 12.904 1.00 97.94 196 SER A C 1
ATOM 1571 O O . SER A 1 196 ? 2.805 -4.035 12.744 1.00 97.94 196 SER A O 1
ATOM 1573 N N . LEU A 1 197 ? 0.962 -2.750 12.575 1.00 98.44 197 LEU A N 1
ATOM 1574 C CA . LEU A 1 197 ? 0.151 -3.785 11.932 1.00 98.44 197 LEU A CA 1
ATOM 1575 C C . LEU A 1 197 ? 0.823 -4.299 10.655 1.00 98.44 197 LEU A C 1
ATOM 1577 O O . LEU A 1 197 ? 0.922 -5.509 10.463 1.00 98.44 197 LEU A O 1
ATOM 1581 N N . LEU A 1 198 ? 1.332 -3.398 9.812 1.00 97.88 198 LEU A N 1
ATOM 1582 C CA . LEU A 1 198 ? 1.975 -3.758 8.554 1.00 97.88 198 LEU A CA 1
ATOM 1583 C C . LEU A 1 198 ? 3.126 -4.743 8.761 1.00 97.88 198 LEU A C 1
ATOM 1585 O O . LEU A 1 198 ? 3.194 -5.747 8.057 1.00 97.88 198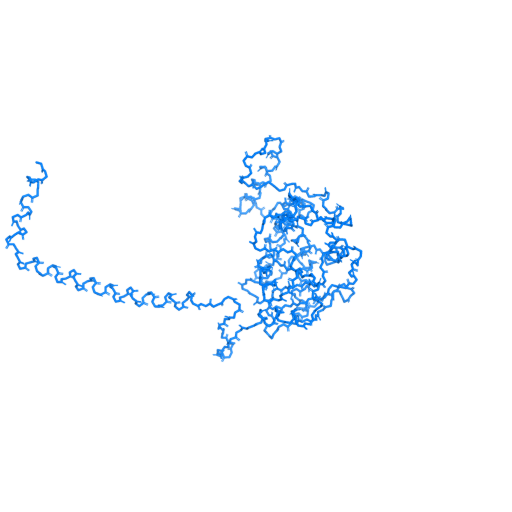 LEU A O 1
ATOM 1589 N N . TRP A 1 199 ? 3.998 -4.502 9.744 1.00 97.44 199 TRP A N 1
ATOM 1590 C CA . TRP A 1 199 ? 5.086 -5.426 10.060 1.00 97.44 199 TRP A CA 1
ATOM 1591 C C . TRP A 1 199 ? 4.577 -6.782 10.543 1.00 97.44 199 TRP A C 1
ATOM 1593 O O . TRP A 1 199 ? 5.072 -7.818 10.089 1.00 97.44 199 TRP A O 1
ATOM 1603 N N . LYS A 1 200 ? 3.586 -6.788 11.445 1.00 97.94 200 LYS A N 1
ATOM 1604 C CA . LYS A 1 200 ? 3.001 -8.021 11.988 1.00 97.94 200 LYS A CA 1
ATOM 1605 C C . LYS A 1 200 ? 2.369 -8.876 10.896 1.00 97.94 200 LYS A C 1
ATOM 1607 O O . LYS A 1 200 ? 2.613 -10.078 10.894 1.00 97.94 200 LYS A O 1
ATOM 1612 N N . LEU A 1 201 ? 1.630 -8.270 9.963 1.00 97.94 201 LEU A N 1
ATOM 1613 C CA . LEU A 1 201 ? 1.026 -8.962 8.820 1.00 97.94 201 LEU A CA 1
ATOM 1614 C C . LEU A 1 201 ? 2.091 -9.405 7.813 1.00 97.94 201 LEU A C 1
ATOM 1616 O O . LEU A 1 201 ? 2.175 -10.581 7.477 1.00 97.94 201 LEU A O 1
ATOM 1620 N N . HIS A 1 202 ? 2.963 -8.496 7.377 1.00 96.81 202 HIS A N 1
ATOM 1621 C CA . HIS A 1 202 ? 3.991 -8.804 6.387 1.00 96.81 202 HIS A CA 1
ATOM 1622 C C . HIS A 1 202 ? 4.898 -9.956 6.844 1.00 96.81 202 HIS A C 1
ATOM 1624 O O . HIS A 1 202 ? 5.064 -10.957 6.147 1.00 96.81 202 HIS A O 1
ATOM 1630 N N . SER A 1 203 ? 5.470 -9.827 8.043 1.00 95.75 203 SER A N 1
ATOM 1631 C CA . SER A 1 203 ? 6.513 -10.719 8.556 1.00 95.75 203 SER A CA 1
ATOM 1632 C C . SER A 1 203 ? 5.963 -11.891 9.380 1.00 95.75 203 SER A C 1
ATOM 1634 O O . SER A 1 203 ? 6.752 -12.677 9.912 1.00 95.75 203 SER A O 1
ATOM 1636 N N . HIS A 1 204 ? 4.634 -12.056 9.459 1.00 96.75 204 HIS A N 1
ATOM 1637 C CA . HIS A 1 204 ? 3.962 -13.121 10.213 1.00 96.75 204 HIS A CA 1
ATOM 1638 C C . HIS A 1 204 ? 4.555 -14.500 9.901 1.00 96.75 204 HIS A C 1
ATOM 1640 O O . HIS A 1 204 ? 4.462 -14.952 8.758 1.00 96.75 204 HIS A O 1
ATOM 1646 N N . LYS A 1 205 ? 5.158 -15.184 10.882 1.00 94.50 205 LYS A N 1
ATOM 1647 C CA . LYS A 1 205 ? 5.799 -16.511 10.719 1.00 94.50 205 LYS A CA 1
ATOM 1648 C C . LYS A 1 205 ? 6.869 -16.584 9.612 1.00 94.50 205 LYS A C 1
ATOM 1650 O O . LYS A 1 205 ? 7.284 -17.674 9.226 1.00 94.50 205 LYS A O 1
ATOM 1655 N N . MET A 1 206 ? 7.307 -15.444 9.079 1.00 91.69 206 MET A N 1
ATOM 1656 C CA . MET A 1 206 ? 8.447 -15.337 8.162 1.00 91.69 206 MET A CA 1
ATOM 1657 C C . MET A 1 206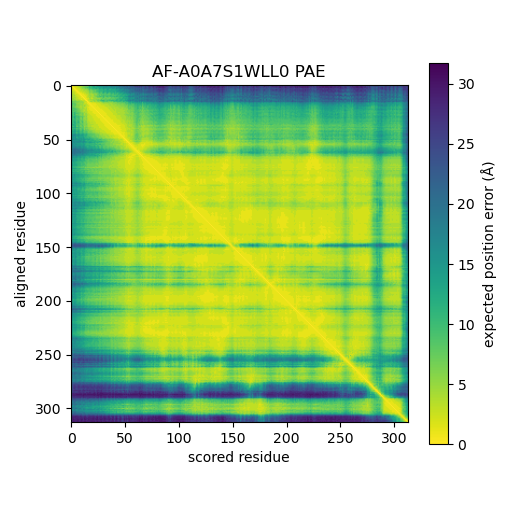 ? 9.718 -14.947 8.912 1.00 91.69 206 MET A C 1
ATOM 1659 O O . MET A 1 206 ? 10.814 -15.240 8.443 1.00 91.69 206 MET A O 1
ATOM 1663 N N . ARG A 1 207 ? 9.564 -14.305 10.075 1.00 91.50 207 ARG A N 1
ATOM 1664 C CA . ARG A 1 207 ? 10.646 -13.974 11.000 1.00 91.50 207 ARG A CA 1
ATOM 1665 C C . ARG A 1 207 ? 10.360 -14.537 12.382 1.00 91.50 207 ARG A C 1
ATOM 1667 O O . ARG A 1 207 ? 9.215 -14.521 12.840 1.00 91.50 207 ARG A O 1
ATOM 1674 N N . ASP A 1 208 ? 11.415 -14.990 13.046 1.00 90.88 208 ASP A N 1
ATOM 1675 C CA . ASP A 1 208 ? 11.324 -15.535 14.395 1.00 90.88 208 ASP A CA 1
ATOM 1676 C C . ASP A 1 208 ? 10.771 -14.484 15.365 1.00 90.88 208 ASP A C 1
ATOM 1678 O O . ASP A 1 208 ? 11.174 -13.322 15.357 1.00 90.88 208 ASP A O 1
ATOM 1682 N N . GLY A 1 209 ? 9.794 -14.886 16.180 1.00 91.19 209 GLY A N 1
ATOM 1683 C CA . GLY A 1 209 ? 9.137 -14.002 17.148 1.00 91.19 209 GLY A CA 1
ATOM 1684 C C . GLY A 1 209 ? 8.110 -13.024 16.562 1.00 91.19 209 GLY A C 1
ATOM 1685 O O . GLY A 1 209 ? 7.486 -12.288 17.327 1.00 91.19 209 GLY A O 1
ATOM 1686 N N . VAL A 1 210 ? 7.876 -13.017 15.243 1.00 95.50 210 VAL A N 1
ATOM 1687 C CA . VAL A 1 210 ? 6.841 -12.174 14.623 1.00 95.50 210 VAL A CA 1
ATOM 1688 C C . VAL A 1 210 ? 5.602 -13.003 14.305 1.00 95.50 210 VAL A C 1
ATOM 1690 O O . VAL A 1 210 ? 5.553 -13.757 13.332 1.00 95.50 210 VAL A O 1
ATOM 1693 N N . ALA A 1 211 ? 4.570 -12.831 15.125 1.00 95.94 211 ALA A N 1
ATOM 1694 C CA . ALA A 1 211 ? 3.240 -13.374 14.904 1.00 95.94 211 ALA A CA 1
ATOM 1695 C C . ALA A 1 211 ? 2.194 -12.259 15.025 1.00 95.94 211 ALA A C 1
ATOM 1697 O O . ALA A 1 211 ? 2.417 -11.276 15.727 1.00 95.94 211 ALA A O 1
ATOM 1698 N N . VAL A 1 212 ? 1.088 -12.441 14.309 1.00 96.38 212 VAL A N 1
ATOM 1699 C CA . VAL A 1 212 ? -0.107 -11.607 14.397 1.00 96.38 212 VAL A CA 1
ATOM 1700 C C . VAL A 1 212 ? -0.945 -12.173 15.532 1.00 96.38 212 VAL A C 1
ATOM 1702 O O . VAL A 1 212 ? -0.937 -13.394 15.736 1.00 96.38 212 VAL A O 1
ATOM 1705 N N . ASP A 1 213 ? -1.626 -11.310 16.267 1.00 97.25 213 ASP A N 1
ATOM 1706 C CA . ASP A 1 213 ? -2.539 -11.716 17.323 1.00 97.25 213 ASP A CA 1
ATOM 1707 C C . ASP A 1 213 ? -3.722 -12.498 16.713 1.00 97.25 213 ASP A C 1
ATOM 1709 O O . ASP A 1 213 ? -4.501 -11.928 15.935 1.00 97.25 213 ASP A O 1
ATOM 1713 N N . PRO A 1 214 ? -3.876 -13.798 17.041 1.00 97.12 214 PRO A N 1
ATOM 1714 C CA . PRO A 1 214 ? -4.926 -14.639 16.478 1.00 97.12 214 PRO A CA 1
ATOM 1715 C C . PRO A 1 214 ? -6.331 -14.252 16.953 1.00 97.12 214 PRO A C 1
ATOM 1717 O O . PRO A 1 214 ? -7.300 -14.777 16.414 1.00 97.12 214 PRO A O 1
ATOM 1720 N N . GLU A 1 215 ? -6.473 -13.369 17.948 1.00 97.62 215 GLU A N 1
ATOM 1721 C CA . GLU A 1 215 ? -7.768 -12.810 18.355 1.00 97.62 215 GLU A CA 1
ATOM 1722 C C . GLU A 1 215 ? -8.181 -11.602 17.496 1.00 97.62 215 GLU A C 1
ATOM 1724 O O . GLU A 1 215 ? -9.355 -11.218 17.479 1.00 97.62 215 GLU A O 1
ATOM 1729 N N . LEU A 1 216 ? -7.230 -11.002 16.770 1.00 98.19 216 LEU A N 1
ATOM 1730 C CA . LEU A 1 216 ? -7.427 -9.782 15.985 1.00 98.19 216 LEU A CA 1
ATOM 1731 C C . LEU A 1 216 ? -7.454 -10.057 14.478 1.00 98.19 216 LEU A C 1
ATOM 1733 O O . LEU A 1 216 ? -8.289 -9.491 13.766 1.00 98.19 216 LEU A O 1
ATOM 1737 N N . PHE A 1 217 ? -6.571 -10.929 13.991 1.00 98.50 217 PHE A N 1
ATOM 1738 C CA . PHE A 1 217 ? -6.454 -11.253 12.572 1.00 98.50 217 PHE A CA 1
ATOM 1739 C C . PHE A 1 217 ? -6.170 -12.740 12.353 1.00 98.50 217 PHE A C 1
ATOM 1741 O O . PHE A 1 217 ? -5.381 -13.359 13.063 1.00 98.50 217 PHE A O 1
ATOM 1748 N N . GLU A 1 218 ? -6.760 -13.296 11.301 1.00 98.31 218 GLU A N 1
ATOM 1749 C CA . GLU A 1 218 ? -6.546 -14.676 10.869 1.00 98.31 218 GLU A CA 1
ATOM 1750 C C . GLU A 1 218 ? -5.912 -14.682 9.475 1.00 98.31 218 GLU A C 1
ATOM 1752 O O . GLU A 1 218 ? -6.461 -14.111 8.535 1.00 98.31 218 GLU A O 1
ATOM 1757 N N . GLU A 1 219 ? -4.758 -15.328 9.313 1.00 98.44 219 GLU A N 1
ATOM 1758 C CA . GLU A 1 219 ? -4.175 -15.555 7.987 1.00 98.44 219 GLU A CA 1
ATOM 1759 C C . GLU A 1 219 ? -5.019 -16.582 7.222 1.00 98.44 219 GLU A C 1
ATOM 1761 O O . GLU A 1 219 ? -5.061 -17.752 7.596 1.00 98.44 219 GLU A O 1
ATOM 1766 N N . VAL A 1 220 ? -5.670 -16.150 6.140 1.00 98.44 220 VAL A N 1
ATOM 1767 C CA . VAL A 1 220 ? -6.594 -16.992 5.358 1.00 98.44 220 VAL A CA 1
ATOM 1768 C C . VAL A 1 220 ? -6.018 -17.432 4.017 1.00 98.44 220 VAL A C 1
ATOM 1770 O O . VAL A 1 220 ? -6.452 -18.440 3.460 1.00 98.44 220 VAL A O 1
ATOM 1773 N N . TYR A 1 221 ? -5.029 -16.704 3.498 1.00 98.50 221 TYR A N 1
ATOM 1774 C CA . TYR A 1 221 ? -4.364 -17.048 2.250 1.00 98.50 221 TYR A CA 1
ATOM 1775 C C . TYR A 1 221 ? -2.934 -16.517 2.218 1.00 98.50 221 TYR A C 1
ATOM 1777 O O . TYR A 1 221 ? -2.682 -15.358 2.546 1.00 98.50 221 TYR A O 1
ATOM 1785 N N . THR A 1 222 ? -2.018 -17.354 1.738 1.00 97.94 222 THR A N 1
ATOM 1786 C CA . THR A 1 222 ? -0.662 -16.961 1.361 1.00 97.94 222 THR A CA 1
ATOM 1787 C C . THR A 1 222 ? -0.334 -17.597 0.021 1.00 97.94 222 THR A C 1
ATOM 1789 O O . THR A 1 222 ? -0.470 -18.806 -0.164 1.00 97.94 222 THR A O 1
ATOM 1792 N N . SER A 1 223 ? 0.079 -16.750 -0.914 1.00 97.00 223 SER A N 1
ATOM 1793 C CA . SER A 1 223 ? 0.462 -17.129 -2.274 1.00 97.00 223 SER A CA 1
ATOM 1794 C C . SER A 1 223 ? 1.706 -18.030 -2.324 1.00 97.00 223 SER A C 1
ATOM 1796 O O . SER A 1 223 ? 2.495 -18.102 -1.376 1.00 97.00 223 SER A O 1
ATOM 1798 N N . LYS A 1 224 ? 1.890 -18.730 -3.449 1.00 94.19 224 LYS A N 1
ATOM 1799 C CA . LYS A 1 224 ? 2.908 -19.775 -3.648 1.00 94.19 224 LYS A CA 1
ATOM 1800 C C . LYS A 1 224 ? 4.338 -19.322 -3.336 1.00 94.19 224 LYS A C 1
ATOM 1802 O O . LYS A 1 224 ? 5.077 -20.045 -2.667 1.00 94.19 224 LYS A O 1
ATOM 1807 N N . TYR A 1 225 ? 4.731 -18.153 -3.826 1.00 93.06 225 TYR A N 1
ATOM 1808 C CA . TYR A 1 225 ? 6.037 -17.535 -3.598 1.00 93.06 225 TYR A CA 1
ATOM 1809 C C . TYR A 1 225 ? 5.994 -16.478 -2.488 1.00 93.06 225 TYR A C 1
ATOM 1811 O O . TYR A 1 225 ? 6.968 -15.752 -2.306 1.00 93.06 225 TYR A O 1
ATOM 1819 N N . LYS A 1 226 ? 4.903 -16.425 -1.708 1.00 94.31 226 LYS A N 1
ATOM 1820 C CA . LYS A 1 226 ? 4.700 -15.486 -0.596 1.00 94.31 226 LYS A CA 1
ATOM 1821 C C . LYS A 1 226 ? 4.840 -14.026 -1.038 1.00 94.31 226 LYS A C 1
ATOM 1823 O O . LYS A 1 226 ? 5.429 -13.224 -0.323 1.00 94.31 226 LYS A O 1
ATOM 1828 N N . LEU A 1 227 ? 4.327 -13.678 -2.219 1.00 95.25 227 LEU A N 1
ATOM 1829 C CA . LEU A 1 227 ? 4.329 -12.290 -2.703 1.00 95.25 227 LEU A CA 1
ATOM 1830 C C . LEU A 1 227 ? 3.099 -11.509 -2.244 1.00 95.25 227 LEU A C 1
ATOM 1832 O O . LEU A 1 227 ? 3.149 -10.289 -2.136 1.00 95.25 227 LEU A O 1
ATOM 1836 N N . VAL A 1 228 ? 2.007 -12.217 -1.969 1.00 97.44 228 VAL A N 1
ATOM 1837 C CA . VAL A 1 228 ? 0.749 -11.685 -1.439 1.00 97.44 228 VAL A CA 1
ATOM 1838 C C . VAL A 1 228 ? 0.251 -12.552 -0.294 1.00 97.44 228 VAL A C 1
ATOM 1840 O O . VAL A 1 228 ? 0.277 -13.789 -0.380 1.00 97.44 228 VAL A O 1
ATOM 1843 N N . ARG A 1 229 ? -0.248 -11.889 0.748 1.00 98.06 229 ARG A N 1
ATOM 1844 C CA . ARG A 1 229 ? -0.876 -12.499 1.920 1.00 98.06 229 ARG A CA 1
ATOM 1845 C C . ARG A 1 229 ? -2.184 -11.787 2.223 1.00 98.06 229 ARG A C 1
ATOM 1847 O O . ARG A 1 229 ? -2.281 -10.569 2.064 1.00 98.06 229 ARG A O 1
ATOM 1854 N N . ILE A 1 230 ? -3.185 -12.549 2.644 1.00 98.69 230 ILE A N 1
ATOM 1855 C CA . ILE A 1 230 ? -4.518 -12.038 2.954 1.00 98.69 230 ILE A CA 1
ATOM 1856 C C . ILE A 1 230 ? -4.892 -12.479 4.361 1.00 98.69 230 ILE A C 1
ATOM 1858 O O . ILE A 1 230 ? -4.802 -13.659 4.716 1.00 98.69 230 ILE A O 1
ATOM 1862 N N . TYR A 1 231 ? -5.349 -11.508 5.137 1.00 98.75 231 TYR A N 1
ATOM 1863 C CA . TYR A 1 231 ? -5.776 -11.672 6.512 1.00 98.75 231 TYR A CA 1
ATOM 1864 C C . TYR A 1 231 ? -7.246 -11.321 6.633 1.00 98.75 231 TYR A C 1
ATOM 1866 O O . TYR A 1 231 ? -7.685 -10.287 6.137 1.00 98.75 231 TYR A O 1
ATOM 1874 N N . LYS A 1 232 ? -8.008 -12.166 7.314 1.00 98.69 232 LYS A N 1
ATOM 1875 C CA . LYS A 1 232 ? -9.362 -11.855 7.748 1.00 98.69 232 LYS A CA 1
ATOM 1876 C C . LYS A 1 232 ? -9.292 -11.046 9.037 1.00 98.69 232 LYS A C 1
ATOM 1878 O O . LYS A 1 232 ? -8.569 -11.409 9.964 1.00 98.69 232 LYS A O 1
ATOM 1883 N N . VAL A 1 233 ? -10.049 -9.959 9.093 1.00 98.56 233 VAL A N 1
ATOM 1884 C CA . VAL A 1 233 ? -10.189 -9.140 10.297 1.00 98.56 233 VAL A CA 1
ATOM 1885 C C . VAL A 1 233 ? -11.192 -9.829 11.216 1.00 98.56 233 VAL A C 1
ATOM 1887 O O . VAL A 1 233 ? -12.315 -10.129 10.811 1.00 98.56 233 VAL A O 1
ATOM 1890 N N . LEU A 1 234 ? -10.794 -10.118 12.450 1.00 98.31 234 LEU A N 1
ATOM 1891 C CA . LEU A 1 234 ? -11.681 -10.734 13.434 1.00 98.31 234 LEU A CA 1
ATOM 1892 C C . LEU A 1 234 ? -12.430 -9.663 14.214 1.00 98.31 234 LEU A C 1
ATOM 1894 O O . LEU A 1 234 ? -11.954 -8.538 14.350 1.00 98.31 234 LEU A O 1
ATOM 1898 N N . ASN A 1 235 ? -13.601 -10.019 14.746 1.00 96.75 235 ASN A N 1
ATOM 1899 C CA . ASN A 1 235 ? -14.462 -9.097 15.483 1.00 96.75 235 ASN A CA 1
ATOM 1900 C C . ASN A 1 235 ? -14.717 -7.819 14.668 1.00 96.75 235 ASN A C 1
ATOM 1902 O O . ASN A 1 235 ? -14.283 -6.744 15.067 1.00 96.75 235 ASN A O 1
ATOM 1906 N N . ILE A 1 236 ? -15.377 -7.925 13.514 1.00 96.56 236 ILE A N 1
ATOM 1907 C CA . ILE A 1 236 ? -15.773 -6.767 12.695 1.00 96.56 236 ILE A CA 1
ATOM 1908 C C . ILE A 1 236 ? -16.969 -6.065 13.355 1.00 96.56 236 ILE A C 1
ATOM 1910 O O . ILE A 1 236 ? -17.742 -6.669 14.101 1.00 96.56 236 ILE A O 1
ATOM 1914 N N . SER A 1 237 ? -17.095 -4.754 13.152 1.00 96.44 237 SER A N 1
ATOM 1915 C CA . SER A 1 237 ? -18.273 -3.995 13.576 1.00 96.44 237 SER A CA 1
ATOM 1916 C C . SER A 1 237 ? -19.386 -4.119 12.534 1.00 96.44 237 SER A C 1
ATOM 1918 O O . SER A 1 237 ? -19.374 -3.400 11.533 1.00 96.44 237 SER A O 1
ATOM 1920 N N . GLU A 1 238 ? -20.358 -5.003 12.772 1.00 95.06 238 GLU A N 1
ATOM 1921 C CA . GLU A 1 238 ? -21.536 -5.149 11.897 1.00 95.06 238 GLU A CA 1
ATOM 1922 C C . GLU A 1 238 ? -22.336 -3.843 11.787 1.00 95.06 238 GLU A C 1
ATOM 1924 O O . GLU A 1 238 ? -22.815 -3.492 10.713 1.00 95.06 238 GLU A O 1
ATOM 1929 N N . GLU A 1 239 ? -22.405 -3.064 12.870 1.00 95.50 239 GLU A N 1
ATOM 1930 C CA . GLU A 1 239 ? -23.044 -1.742 12.891 1.00 95.50 239 GLU A CA 1
ATOM 1931 C C . GLU A 1 239 ? -22.364 -0.776 11.913 1.00 95.50 239 GLU A C 1
ATOM 1933 O O . GLU A 1 239 ? -23.023 -0.103 11.123 1.00 95.50 239 GLU A O 1
ATOM 1938 N N . SER A 1 240 ? -21.030 -0.754 11.906 1.00 95.25 240 SER A N 1
ATOM 1939 C CA . SER A 1 240 ? -20.260 0.112 11.010 1.00 95.25 240 SER A CA 1
ATOM 1940 C C . SER A 1 240 ? -20.282 -0.385 9.562 1.00 95.25 240 SER A C 1
ATOM 1942 O O . SER A 1 240 ? -20.273 0.426 8.636 1.00 95.25 240 SER A O 1
ATOM 1944 N N . LYS A 1 241 ? -20.359 -1.705 9.351 1.00 94.25 241 LYS A N 1
ATOM 1945 C CA . LYS A 1 241 ? -20.566 -2.298 8.024 1.00 94.25 241 LYS A CA 1
ATOM 1946 C C . LYS A 1 241 ? -21.937 -1.912 7.461 1.00 94.25 241 LYS A C 1
ATOM 1948 O O . LYS A 1 241 ? -22.016 -1.415 6.339 1.00 94.25 241 LYS A O 1
ATOM 1953 N N . ALA A 1 242 ? -22.994 -2.041 8.263 1.00 94.31 242 ALA A N 1
ATOM 1954 C CA . ALA A 1 242 ? -24.346 -1.622 7.900 1.00 94.31 242 ALA A CA 1
ATOM 1955 C C . ALA A 1 242 ? -24.443 -0.105 7.665 1.00 94.31 242 ALA A C 1
ATOM 1957 O O . ALA A 1 242 ? -25.114 0.332 6.731 1.00 94.31 242 ALA A O 1
ATOM 1958 N N . TRP A 1 243 ? -23.735 0.703 8.464 1.00 94.31 243 TRP A N 1
ATOM 1959 C CA . TRP A 1 243 ? -23.649 2.152 8.272 1.00 94.31 243 TRP A CA 1
ATOM 1960 C C . TRP A 1 243 ? -23.094 2.517 6.894 1.00 94.31 243 TRP A C 1
ATOM 1962 O O . TRP A 1 243 ? -23.688 3.342 6.201 1.00 94.31 243 TRP A O 1
ATOM 1972 N N . ALA A 1 244 ? -21.976 1.903 6.495 1.00 90.75 244 ALA A N 1
ATOM 1973 C CA . ALA A 1 244 ? -21.332 2.176 5.213 1.00 90.75 244 ALA A CA 1
ATOM 1974 C C . ALA A 1 244 ? -22.178 1.699 4.019 1.00 90.75 244 ALA A C 1
ATOM 1976 O O . ALA A 1 244 ? -22.203 2.361 2.982 1.00 90.75 244 ALA A O 1
ATOM 1977 N N . ALA A 1 245 ? -22.896 0.584 4.175 1.00 90.69 245 ALA A N 1
ATOM 1978 C CA . ALA A 1 245 ? -23.771 0.034 3.142 1.00 90.69 245 ALA A CA 1
ATOM 1979 C C . ALA A 1 245 ? -25.066 0.841 2.936 1.00 90.69 245 ALA A C 1
ATOM 1981 O O . ALA A 1 245 ? -25.713 0.687 1.904 1.00 90.69 245 ALA A O 1
ATOM 1982 N N . ASN A 1 246 ? -25.462 1.680 3.899 1.00 91.00 246 ASN A N 1
ATOM 1983 C CA . ASN A 1 246 ? -26.699 2.447 3.823 1.00 91.00 246 ASN A CA 1
ATOM 1984 C C . ASN A 1 246 ? -26.535 3.711 2.945 1.00 91.00 246 ASN A C 1
ATOM 1986 O O . ASN A 1 246 ? -25.858 4.654 3.369 1.00 91.00 246 ASN A O 1
ATOM 1990 N N . PRO A 1 247 ? -27.221 3.807 1.786 1.00 87.25 247 PRO A N 1
ATOM 1991 C CA . PRO A 1 247 ? -27.089 4.948 0.880 1.00 87.25 247 PRO A CA 1
ATOM 1992 C C . PRO A 1 247 ? -27.529 6.287 1.481 1.00 87.25 247 PRO A C 1
ATOM 1994 O O . PRO A 1 247 ? -27.108 7.336 1.004 1.00 87.25 247 PRO A O 1
ATOM 1997 N N . THR A 1 248 ? -28.348 6.293 2.544 1.00 87.44 248 THR A N 1
ATOM 1998 C CA . THR A 1 248 ? -28.748 7.547 3.212 1.00 87.44 248 THR A CA 1
ATOM 1999 C C . THR A 1 248 ? -27.586 8.237 3.920 1.00 87.44 248 THR A C 1
ATOM 2001 O O . THR A 1 248 ? -27.683 9.418 4.242 1.00 87.44 248 THR A O 1
ATOM 2004 N N . ASN A 1 249 ? -26.508 7.500 4.194 1.00 89.12 249 ASN A N 1
ATOM 2005 C CA . ASN A 1 249 ? -25.306 8.021 4.834 1.00 89.12 249 ASN A CA 1
ATOM 2006 C C . ASN A 1 249 ? -24.290 8.553 3.816 1.00 89.12 249 ASN A C 1
ATOM 2008 O O . ASN A 1 249 ? -23.236 9.051 4.212 1.00 89.12 249 ASN A O 1
ATOM 2012 N N . TRP A 1 250 ? -24.574 8.437 2.518 1.00 87.50 250 TRP A N 1
ATOM 2013 C CA . TRP A 1 250 ? -23.692 8.919 1.466 1.00 87.50 250 TRP A CA 1
ATOM 2014 C C . TRP A 1 250 ? -23.995 10.383 1.151 1.00 87.50 250 TRP A C 1
ATOM 2016 O O . TRP A 1 250 ? -25.150 10.803 1.062 1.00 87.50 250 TRP A O 1
ATOM 2026 N N . LYS A 1 251 ? -22.942 11.176 0.970 1.00 86.06 251 LYS A N 1
ATOM 2027 C CA . LYS A 1 251 ? -23.027 12.575 0.558 1.00 86.06 251 LYS A CA 1
ATOM 2028 C C . LYS A 1 251 ? -22.781 12.659 -0.940 1.00 86.06 251 LYS A C 1
ATOM 2030 O O . LYS A 1 251 ? -21.640 12.711 -1.386 1.00 86.06 251 LYS A O 1
ATOM 2035 N N . CYS A 1 252 ? -23.863 12.649 -1.705 1.00 84.06 252 CYS A N 1
ATOM 2036 C CA . CYS A 1 252 ? -23.799 12.888 -3.142 1.00 84.06 252 CYS A CA 1
ATOM 2037 C C . CYS A 1 252 ? -23.717 14.389 -3.431 1.00 84.06 252 CYS A C 1
ATOM 2039 O O . CYS A 1 252 ? -24.398 15.187 -2.784 1.00 84.06 252 CYS A O 1
ATOM 2041 N N . ASP A 1 253 ? -22.899 14.764 -4.409 1.00 82.62 253 ASP A N 1
ATOM 2042 C CA . ASP A 1 253 ? -22.778 16.140 -4.912 1.00 82.62 253 ASP A CA 1
ATOM 2043 C C . ASP A 1 253 ? -24.101 16.666 -5.508 1.00 82.62 253 ASP A C 1
ATOM 2045 O O . ASP A 1 253 ? -24.436 17.841 -5.348 1.00 82.62 253 ASP A O 1
ATOM 2049 N N . ALA A 1 254 ? -24.885 15.788 -6.142 1.00 81.69 254 ALA A N 1
ATOM 2050 C CA . ALA A 1 254 ? -26.213 16.072 -6.673 1.00 81.69 254 ALA A CA 1
ATOM 2051 C C . ALA A 1 254 ? -27.151 14.845 -6.607 1.00 81.69 254 ALA A C 1
ATOM 2053 O O . ALA A 1 254 ? -26.688 13.698 -6.611 1.00 81.69 254 ALA A O 1
ATOM 2054 N N . PRO A 1 255 ? -28.487 15.043 -6.590 1.00 79.31 255 PRO A N 1
ATOM 2055 C CA . PRO A 1 255 ? -29.446 13.940 -6.656 1.00 79.31 255 PRO A CA 1
ATOM 2056 C C . PRO A 1 255 ? -29.245 13.082 -7.915 1.00 79.31 255 PRO A C 1
ATOM 2058 O O . PRO A 1 255 ? -29.345 13.585 -9.033 1.00 79.31 255 PRO A O 1
ATOM 2061 N N . GLY A 1 256 ? -28.989 11.783 -7.735 1.00 75.69 256 GLY A N 1
ATOM 2062 C CA . GLY A 1 256 ? -28.764 10.837 -8.836 1.00 75.69 256 GLY A CA 1
ATOM 2063 C C . GLY A 1 256 ? -27.360 10.877 -9.446 1.00 75.69 256 GLY A C 1
ATOM 2064 O O . GLY A 1 256 ? -27.131 10.228 -10.466 1.00 75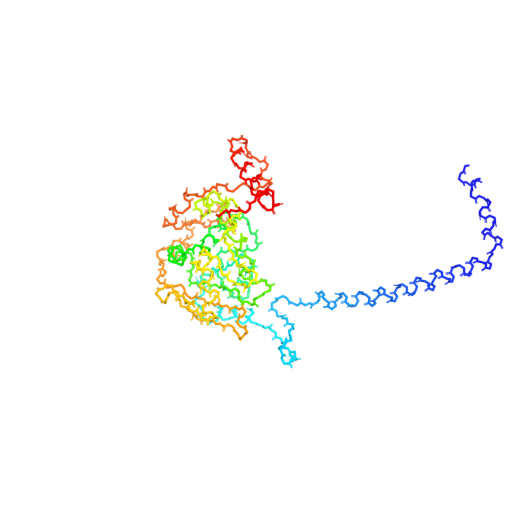.69 256 GLY A O 1
ATOM 2065 N N . SER A 1 257 ? -26.428 11.619 -8.846 1.00 79.31 257 SER A N 1
ATOM 2066 C CA . SER A 1 257 ? -25.027 11.571 -9.246 1.00 79.31 257 SER A CA 1
ATOM 2067 C C . SER A 1 257 ? -24.402 10.212 -8.951 1.00 79.31 257 SER A C 1
ATOM 2069 O O . SER A 1 257 ? -24.777 9.519 -8.005 1.00 79.31 257 SER A O 1
ATOM 2071 N N . TRP A 1 258 ? -23.420 9.847 -9.770 1.00 77.00 258 TRP A N 1
ATOM 2072 C CA . TRP A 1 258 ? -22.569 8.685 -9.532 1.00 77.00 258 TRP A CA 1
ATOM 2073 C C . TRP A 1 258 ? -21.504 8.967 -8.461 1.00 77.00 258 TRP A C 1
ATOM 2075 O O . TRP A 1 258 ? -20.904 8.031 -7.936 1.00 77.00 258 TRP A O 1
ATOM 2085 N N . TYR A 1 259 ? -21.271 10.244 -8.137 1.00 81.81 259 TYR A N 1
ATOM 2086 C CA . TYR A 1 259 ? -20.299 10.675 -7.144 1.00 81.81 259 TYR A CA 1
ATOM 2087 C C . TYR A 1 259 ? -20.974 10.885 -5.787 1.00 81.81 259 TYR A C 1
ATOM 2089 O O . TYR A 1 259 ? -21.599 11.912 -5.516 1.00 81.81 259 TYR A O 1
ATOM 2097 N N . CYS A 1 260 ? -20.852 9.875 -4.932 1.00 81.38 260 CYS A N 1
ATOM 2098 C CA . CYS A 1 260 ? -21.412 9.872 -3.590 1.00 81.38 260 CYS A CA 1
ATOM 2099 C C . CYS A 1 260 ? -20.330 9.506 -2.584 1.00 81.38 260 CYS A C 1
ATOM 2101 O O . CYS A 1 260 ? -19.929 8.348 -2.473 1.00 81.38 260 CYS A O 1
ATOM 2103 N N . GLU A 1 261 ? -19.855 10.499 -1.841 1.00 79.94 261 GLU A N 1
ATOM 2104 C CA . GLU A 1 261 ? -18.831 10.280 -0.832 1.00 79.94 261 GLU A CA 1
ATOM 2105 C C . GLU A 1 261 ? -19.433 9.537 0.363 1.00 79.94 261 GLU A C 1
ATOM 2107 O O . GLU A 1 261 ? -20.400 9.987 0.987 1.00 79.94 261 GLU A O 1
ATOM 2112 N N . GLY A 1 262 ? -18.855 8.388 0.705 1.00 74.50 262 GLY A N 1
ATOM 2113 C CA . GLY A 1 262 ? -19.197 7.687 1.936 1.00 74.50 262 GLY A CA 1
ATOM 2114 C C . GLY A 1 262 ? -18.751 8.489 3.159 1.00 74.50 262 GLY A C 1
ATOM 2115 O O . GLY A 1 262 ? -17.646 9.030 3.198 1.00 74.50 262 GLY A O 1
ATOM 2116 N N . VAL A 1 263 ? -19.596 8.553 4.187 1.00 86.12 263 VAL A N 1
ATOM 2117 C CA . VAL A 1 263 ? -19.230 9.145 5.479 1.00 86.12 263 VAL A CA 1
ATOM 2118 C C . VAL A 1 263 ? -18.755 8.045 6.418 1.00 86.12 263 VAL A C 1
ATOM 2120 O O . VAL A 1 263 ? -19.400 7.002 6.540 1.00 86.12 263 VAL A O 1
ATOM 2123 N N . TYR A 1 264 ? -17.645 8.292 7.115 1.00 91.06 264 TYR A N 1
ATOM 2124 C CA . TYR A 1 264 ? -17.141 7.364 8.120 1.00 91.06 264 TYR A CA 1
ATOM 2125 C C . TYR A 1 264 ? -18.198 7.042 9.193 1.00 91.06 264 TYR A C 1
ATOM 2127 O O . TYR A 1 264 ? -18.962 7.929 9.584 1.00 91.06 264 TYR A O 1
ATOM 2135 N N . PRO A 1 265 ? -18.221 5.799 9.705 1.00 92.56 265 PRO A N 1
ATOM 2136 C CA . PRO A 1 265 ? -19.053 5.429 10.844 1.00 92.56 265 PRO A CA 1
ATOM 2137 C C . PRO A 1 265 ? -18.792 6.326 12.068 1.00 92.56 265 PRO A C 1
ATOM 2139 O O . PRO A 1 265 ? -17.658 6.782 12.255 1.00 92.56 265 PRO A O 1
ATOM 2142 N N . PRO A 1 266 ? -19.786 6.565 12.943 1.00 91.50 266 PRO A N 1
ATOM 2143 C CA . PRO A 1 266 ? -19.626 7.425 14.119 1.00 91.50 266 PRO A CA 1
ATOM 2144 C C . PRO A 1 266 ? -18.460 7.031 15.037 1.00 91.50 266 PRO A C 1
ATOM 2146 O O . PRO A 1 266 ? -17.848 7.895 15.670 1.00 91.50 266 PRO A O 1
ATOM 2149 N N . GLU A 1 267 ? -18.096 5.748 15.079 1.00 91.38 267 GLU A N 1
ATOM 2150 C CA . GLU A 1 267 ? -16.984 5.229 15.885 1.00 91.38 267 GLU A CA 1
ATOM 2151 C C . GLU A 1 267 ? -15.620 5.794 15.454 1.00 91.38 267 GLU A C 1
ATOM 2153 O O . GLU A 1 267 ? -14.683 5.837 16.254 1.00 91.38 267 GLU A O 1
ATOM 2158 N N . PHE A 1 268 ? -15.517 6.286 14.216 1.00 89.31 268 PHE A N 1
ATOM 2159 C CA . PHE A 1 268 ? -14.313 6.908 13.668 1.00 89.31 268 PHE A CA 1
ATOM 2160 C C . PHE A 1 268 ? -14.139 8.379 14.054 1.00 89.31 268 PHE A C 1
ATOM 2162 O O . PHE A 1 268 ? -13.035 8.900 13.901 1.00 89.31 268 PHE A O 1
ATOM 2169 N N . SER A 1 269 ? -15.172 9.037 14.596 1.00 88.12 269 SER A N 1
ATOM 2170 C CA . SER A 1 269 ? -15.144 10.458 15.002 1.00 88.12 269 SER A CA 1
ATOM 2171 C C . SER A 1 269 ? -13.874 10.834 15.766 1.00 88.12 269 SER A C 1
ATOM 2173 O O . SER A 1 269 ? -13.157 11.734 15.358 1.00 88.12 269 SER A O 1
ATOM 2175 N N . LYS A 1 270 ? -13.487 10.054 16.783 1.00 90.06 270 LYS A N 1
ATOM 2176 C CA . LYS A 1 270 ? -12.279 10.316 17.592 1.00 90.06 270 LYS A CA 1
ATOM 2177 C C . LYS A 1 270 ? -10.980 10.412 16.788 1.00 90.06 270 LYS A C 1
ATOM 2179 O O . LYS A 1 270 ? -10.056 11.098 17.222 1.00 90.06 270 LYS A O 1
ATOM 2184 N N . LEU A 1 271 ? -10.865 9.664 15.690 1.00 91.00 271 LEU A N 1
ATOM 2185 C CA . LEU A 1 271 ? -9.714 9.750 14.794 1.00 91.00 271 LEU A CA 1
ATOM 2186 C C . LEU A 1 271 ? -9.907 10.899 13.807 1.00 91.00 271 LEU A C 1
ATOM 2188 O O . LEU A 1 271 ? -9.014 11.721 13.643 1.00 91.00 271 LEU A O 1
ATOM 2192 N N . ILE A 1 272 ? -11.074 10.961 13.172 1.00 90.50 272 ILE A N 1
ATOM 2193 C CA . ILE A 1 272 ? -11.392 11.933 12.126 1.00 90.50 272 ILE A CA 1
ATOM 2194 C C . ILE A 1 272 ? -11.360 13.372 12.658 1.00 90.50 272 ILE A C 1
ATOM 2196 O O . ILE A 1 272 ? -10.887 14.251 11.954 1.00 90.50 272 ILE A O 1
ATOM 2200 N N . ASP A 1 273 ? -11.731 13.617 13.911 1.00 90.50 273 ASP A N 1
ATOM 2201 C CA . ASP A 1 273 ? -11.685 14.943 14.542 1.00 90.50 273 ASP A CA 1
ATOM 2202 C C . ASP A 1 273 ? -10.250 15.450 14.771 1.00 90.50 273 ASP A C 1
ATOM 2204 O O . ASP A 1 273 ? -10.035 16.645 14.958 1.00 90.50 273 ASP A O 1
ATOM 2208 N N . LYS A 1 274 ? -9.250 14.558 14.749 1.00 89.38 274 LYS A N 1
ATOM 2209 C CA . LYS A 1 274 ? -7.828 14.920 14.862 1.00 89.38 274 LYS A CA 1
ATOM 2210 C C . LYS A 1 274 ? -7.183 15.273 13.525 1.00 89.38 274 LYS A C 1
ATOM 2212 O O . LYS A 1 274 ? -6.015 15.662 13.516 1.00 89.38 274 LYS A O 1
ATOM 2217 N N . ARG A 1 275 ? -7.878 15.053 12.406 1.00 88.38 275 ARG A N 1
ATOM 2218 C CA . ARG A 1 275 ? -7.302 15.264 11.079 1.00 88.38 275 ARG A CA 1
ATOM 2219 C C . ARG A 1 275 ? -7.054 16.750 10.855 1.00 88.38 275 ARG A C 1
ATOM 2221 O O . ARG A 1 275 ? -7.920 17.581 11.125 1.00 88.38 275 ARG A O 1
ATOM 2228 N N . LYS A 1 276 ? -5.884 17.078 10.325 1.00 84.00 276 LYS A N 1
ATOM 2229 C CA . LYS A 1 276 ? -5.658 18.377 9.699 1.00 84.00 276 LYS A CA 1
ATOM 2230 C C . LYS A 1 276 ? -6.231 18.337 8.288 1.00 84.00 276 LYS A C 1
ATOM 2232 O O . LYS A 1 276 ? -6.054 17.336 7.593 1.00 84.00 276 LYS A O 1
ATOM 2237 N N . ALA A 1 277 ? -6.924 19.404 7.894 1.00 75.94 277 ALA A N 1
ATOM 2238 C CA . ALA A 1 277 ? -7.477 19.509 6.552 1.00 75.94 277 ALA A CA 1
ATOM 2239 C C . ALA A 1 277 ? -6.335 19.449 5.535 1.00 75.94 277 ALA A C 1
ATOM 2241 O O . ALA A 1 277 ? -5.389 20.237 5.611 1.00 75.94 277 ALA A O 1
ATOM 2242 N N . PHE A 1 278 ? -6.399 18.500 4.604 1.00 69.12 278 PHE A N 1
ATOM 2243 C CA . PHE A 1 278 ? -5.389 18.429 3.556 1.00 69.12 278 PHE A CA 1
ATOM 2244 C C . PHE A 1 278 ? -5.703 19.452 2.464 1.00 69.12 278 PHE A C 1
ATOM 2246 O O . PHE A 1 278 ? -6.761 19.399 1.840 1.00 69.12 278 PHE A O 1
ATOM 2253 N N . LYS A 1 279 ? -4.764 20.368 2.211 1.00 64.88 279 LYS A N 1
ATOM 2254 C CA . LYS A 1 279 ? -4.851 21.334 1.115 1.00 64.88 279 LYS A CA 1
ATOM 2255 C C . LYS A 1 279 ? -3.983 20.859 -0.044 1.00 64.88 279 LYS A C 1
ATOM 2257 O O . LYS A 1 279 ? -2.759 20.802 0.069 1.00 64.88 279 LYS A O 1
ATOM 2262 N N . GLN A 1 280 ? -4.624 20.510 -1.155 1.00 56.22 280 GLN A N 1
ATOM 2263 C CA . GLN A 1 280 ? -3.917 20.179 -2.386 1.00 56.22 280 GLN A CA 1
ATOM 2264 C C . GLN A 1 280 ? -3.305 21.459 -2.978 1.00 56.22 280 GLN A C 1
ATOM 2266 O O . GLN A 1 280 ? -3.919 22.524 -2.924 1.00 56.22 280 GLN A O 1
ATOM 2271 N N . LEU A 1 281 ? -2.092 21.372 -3.530 1.00 49.53 281 LEU A N 1
ATOM 2272 C CA . LEU A 1 281 ? -1.370 22.532 -4.073 1.00 49.53 281 LEU A CA 1
ATOM 2273 C C . LEU A 1 281 ? -2.137 23.235 -5.209 1.00 49.53 281 LEU A C 1
ATOM 2275 O O . LEU A 1 281 ? -1.947 24.432 -5.412 1.00 49.53 281 LEU A O 1
ATOM 2279 N N . GLU A 1 282 ? -3.015 22.524 -5.924 1.00 47.84 282 GLU A N 1
ATOM 2280 C CA . GLU A 1 282 ? -3.864 23.088 -6.981 1.00 47.84 282 GLU A CA 1
ATOM 2281 C C . GLU A 1 282 ? -5.195 23.694 -6.486 1.00 47.84 282 GLU A C 1
ATOM 2283 O O . GLU A 1 282 ? -6.009 24.127 -7.304 1.00 47.84 282 GLU A O 1
ATOM 2288 N N . ASP A 1 283 ? -5.453 23.759 -5.175 1.00 52.88 283 ASP A N 1
ATOM 2289 C CA . ASP A 1 283 ? -6.638 24.442 -4.642 1.00 52.88 283 ASP A CA 1
ATOM 2290 C C . ASP A 1 283 ? -6.447 25.971 -4.650 1.00 52.88 283 ASP A C 1
ATOM 2292 O O . ASP A 1 283 ? -6.072 26.603 -3.660 1.00 52.88 283 ASP A O 1
ATOM 2296 N N . PHE A 1 284 ? -6.715 26.581 -5.807 1.00 47.81 284 PHE A N 1
ATOM 2297 C CA . PHE A 1 284 ? -6.569 28.021 -6.050 1.00 47.81 284 PHE A CA 1
ATOM 2298 C C . PHE A 1 284 ? -7.546 28.912 -5.248 1.00 47.81 284 PHE A C 1
ATOM 2300 O O . PHE A 1 284 ? -7.446 30.138 -5.332 1.00 47.81 284 PHE A O 1
ATOM 2307 N N . ASN A 1 285 ? -8.497 28.344 -4.489 1.00 50.88 285 ASN A N 1
ATOM 2308 C CA . ASN A 1 285 ? -9.610 29.088 -3.881 1.00 50.88 285 ASN A CA 1
ATOM 2309 C C . ASN A 1 285 ? -9.514 29.321 -2.360 1.00 50.88 285 ASN A C 1
ATOM 2311 O O . ASN A 1 285 ? -10.329 30.074 -1.817 1.00 50.88 285 ASN A O 1
ATOM 2315 N N . SER A 1 286 ? -8.550 28.740 -1.643 1.00 53.44 286 SER A N 1
ATOM 2316 C CA . SER A 1 286 ? -8.486 28.862 -0.177 1.00 53.44 286 SER A CA 1
ATOM 2317 C C . SER A 1 286 ? -7.569 30.006 0.297 1.00 53.44 286 SER A C 1
ATOM 2319 O O . SER A 1 286 ? -6.355 30.001 0.100 1.00 53.44 286 SER A O 1
ATOM 2321 N N . ARG A 1 287 ? -8.173 31.014 0.951 1.00 45.25 287 ARG A N 1
ATOM 2322 C CA . ARG A 1 287 ? -7.527 32.241 1.462 1.00 45.25 287 ARG A CA 1
ATOM 2323 C C . ARG A 1 287 ? -6.683 32.004 2.735 1.00 45.25 287 ARG A C 1
ATOM 2325 O O . ARG A 1 287 ? -7.243 31.779 3.799 1.00 45.25 287 ARG A O 1
ATOM 2332 N N . HIS A 1 288 ? -5.365 32.149 2.602 1.00 52.69 288 HIS A N 1
ATOM 2333 C CA . HIS A 1 288 ? -4.328 32.784 3.452 1.00 52.69 288 HIS A CA 1
ATOM 2334 C C . HIS A 1 288 ? -4.347 32.838 5.001 1.00 52.69 288 HIS A C 1
ATOM 2336 O O . HIS A 1 288 ? -3.521 33.556 5.563 1.00 52.69 288 HIS A O 1
ATOM 2342 N N . ALA A 1 289 ? -5.223 32.148 5.734 1.00 49.16 289 ALA A N 1
ATOM 2343 C CA . ALA A 1 289 ? -5.252 32.257 7.205 1.00 49.16 289 ALA A CA 1
ATOM 2344 C C . ALA A 1 289 ? -4.472 31.157 7.964 1.00 49.16 289 ALA A C 1
ATOM 2346 O O . ALA A 1 289 ? -4.112 31.386 9.115 1.00 49.16 289 ALA A O 1
ATOM 2347 N N . ASP A 1 290 ? -4.191 30.009 7.333 1.00 54.16 290 ASP A N 1
ATOM 2348 C CA . ASP A 1 290 ? -3.583 28.807 7.956 1.00 54.16 290 ASP A CA 1
ATOM 2349 C C . ASP A 1 290 ? -2.200 28.451 7.353 1.00 54.16 290 ASP A C 1
ATOM 2351 O O . ASP A 1 290 ? -1.668 27.351 7.517 1.00 54.16 290 ASP A O 1
ATOM 2355 N N . ASP A 1 291 ? -1.620 29.394 6.598 1.00 61.78 291 ASP A N 1
ATOM 2356 C CA . ASP A 1 291 ? -0.459 29.147 5.735 1.00 61.78 291 ASP A CA 1
ATOM 2357 C C . ASP A 1 291 ? 0.847 28.978 6.543 1.00 61.78 291 ASP A C 1
ATOM 2359 O O . ASP A 1 291 ? 1.678 28.154 6.180 1.00 61.78 291 ASP A O 1
ATOM 2363 N N . GLN A 1 292 ? 1.031 29.666 7.679 1.00 71.62 292 GLN A N 1
ATOM 2364 C CA . GLN A 1 292 ? 2.342 29.705 8.348 1.00 71.62 292 GLN A CA 1
ATOM 2365 C C . GLN A 1 292 ? 2.753 28.376 9.015 1.00 71.62 292 GLN A C 1
ATOM 2367 O O . GLN A 1 292 ? 3.881 27.930 8.821 1.00 71.62 292 GLN A O 1
ATOM 2372 N N . GLU A 1 293 ? 1.868 27.716 9.774 1.00 76.38 293 GLU A N 1
ATOM 2373 C CA . GLU A 1 293 ? 2.195 26.424 10.413 1.00 76.38 293 GLU A CA 1
ATOM 2374 C C . GLU A 1 293 ? 2.418 25.329 9.356 1.00 76.38 293 GLU A C 1
ATOM 2376 O O . GLU A 1 293 ? 3.334 24.512 9.469 1.00 76.38 293 GLU A O 1
ATOM 2381 N N . SER A 1 294 ? 1.609 25.341 8.294 1.00 75.75 294 SER A N 1
ATOM 2382 C CA . SER A 1 294 ? 1.721 24.405 7.174 1.00 75.75 294 SER A CA 1
ATOM 2383 C C . SER A 1 294 ? 3.011 24.621 6.373 1.00 75.75 294 SER A C 1
ATOM 2385 O O . SER A 1 294 ? 3.692 23.652 6.031 1.00 75.75 294 SER A O 1
ATOM 2387 N N . GLU A 1 295 ? 3.389 25.875 6.113 1.00 80.12 295 GLU A N 1
ATOM 2388 C CA . GLU A 1 295 ? 4.657 26.238 5.472 1.00 80.12 295 GLU A CA 1
ATOM 2389 C C . GLU A 1 295 ? 5.865 25.850 6.333 1.00 80.12 295 GLU A C 1
ATOM 2391 O O . GLU A 1 295 ? 6.840 25.301 5.815 1.00 80.12 295 GLU A O 1
ATOM 2396 N N . GLU A 1 296 ? 5.810 26.094 7.647 1.00 84.25 296 GLU A N 1
ATOM 2397 C CA . GLU A 1 296 ? 6.855 25.688 8.592 1.00 84.25 296 GLU A CA 1
ATOM 2398 C C . GLU A 1 296 ? 7.011 24.161 8.620 1.00 84.25 296 GLU A C 1
ATOM 2400 O O . GLU A 1 296 ? 8.134 23.664 8.489 1.00 84.25 296 GLU A O 1
ATOM 2405 N N . TYR A 1 297 ? 5.900 23.417 8.676 1.00 82.44 297 TYR A N 1
ATOM 2406 C CA . TYR A 1 297 ? 5.897 21.955 8.597 1.00 82.44 297 TYR A CA 1
ATOM 2407 C C . TYR A 1 297 ? 6.504 21.453 7.283 1.00 82.44 297 TYR A C 1
ATOM 2409 O O . TYR A 1 297 ? 7.379 20.587 7.300 1.00 82.44 297 TYR A O 1
ATOM 2417 N N . GLN A 1 298 ? 6.085 22.001 6.137 1.00 83.31 298 GLN A N 1
ATOM 2418 C CA . GLN A 1 298 ? 6.624 21.614 4.829 1.00 83.31 298 GLN A CA 1
ATOM 2419 C C . GLN A 1 298 ? 8.118 21.924 4.727 1.00 83.31 298 GLN A C 1
ATOM 2421 O O . GLN A 1 298 ? 8.902 21.095 4.257 1.00 83.31 298 GLN A O 1
ATOM 2426 N N . LYS A 1 299 ? 8.543 23.096 5.205 1.00 85.62 299 LYS A N 1
ATOM 2427 C CA . LYS A 1 299 ? 9.951 23.493 5.227 1.00 85.62 299 LYS A CA 1
ATOM 2428 C C . LYS A 1 299 ? 10.782 22.542 6.082 1.00 85.62 299 LYS A C 1
ATOM 2430 O O . LYS A 1 299 ? 11.853 22.123 5.642 1.00 85.62 299 LYS A O 1
ATOM 2435 N N . GLU A 1 300 ? 10.303 22.188 7.272 1.00 86.19 300 GLU A N 1
ATOM 2436 C CA . GLU A 1 300 ? 10.974 21.227 8.147 1.00 86.19 300 GLU A CA 1
ATOM 2437 C C . GLU A 1 300 ? 11.020 19.829 7.516 1.00 86.19 300 GLU A C 1
ATOM 2439 O O . GLU A 1 300 ? 12.085 19.213 7.463 1.00 86.19 300 GLU A O 1
ATOM 2444 N N . TYR A 1 301 ? 9.899 19.356 6.968 1.00 85.69 301 TYR A N 1
ATOM 2445 C CA . TYR A 1 301 ? 9.798 18.082 6.259 1.00 85.69 301 TYR A CA 1
ATOM 2446 C C . TYR A 1 301 ? 10.830 17.979 5.127 1.00 85.69 301 TYR A C 1
ATOM 2448 O O . TYR A 1 301 ? 11.629 17.039 5.085 1.00 85.69 301 TYR A O 1
ATOM 2456 N N . HIS A 1 302 ? 10.882 18.979 4.243 1.00 86.31 302 HIS A N 1
ATOM 2457 C CA . HIS A 1 302 ? 11.848 19.013 3.147 1.00 86.31 302 HIS A CA 1
ATOM 2458 C C . HIS A 1 302 ? 13.292 19.164 3.641 1.00 86.31 302 HIS A C 1
ATOM 2460 O O . HIS A 1 302 ? 14.196 18.567 3.056 1.00 86.31 302 HIS A O 1
ATOM 2466 N N . ALA A 1 303 ? 13.534 19.913 4.722 1.00 86.25 303 ALA A N 1
ATOM 2467 C CA . ALA A 1 303 ? 14.867 20.049 5.307 1.00 86.25 303 ALA A CA 1
ATOM 2468 C C . ALA A 1 303 ? 15.394 18.721 5.875 1.00 86.25 303 ALA A C 1
ATOM 2470 O O . ALA A 1 303 ? 16.568 18.402 5.665 1.00 86.25 303 ALA A O 1
ATOM 2471 N N . ARG A 1 304 ? 14.535 17.936 6.540 1.00 84.25 304 ARG A N 1
ATOM 2472 C CA . ARG A 1 304 ? 14.871 16.597 7.049 1.00 84.25 304 ARG A CA 1
ATOM 2473 C C . ARG A 1 304 ? 15.134 15.613 5.908 1.00 84.25 304 ARG A C 1
ATOM 2475 O O . ARG A 1 304 ? 16.150 14.928 5.924 1.00 84.25 304 ARG A O 1
ATOM 2482 N N . LEU A 1 305 ? 14.297 15.602 4.866 1.00 82.56 305 LEU A N 1
ATOM 2483 C CA . LEU A 1 305 ? 14.515 14.741 3.691 1.00 82.56 305 LEU A CA 1
ATOM 2484 C C . LEU A 1 305 ? 15.775 15.097 2.895 1.00 82.56 305 LEU A C 1
ATOM 2486 O O . LEU A 1 305 ? 16.422 14.214 2.341 1.00 82.56 305 LEU A O 1
ATOM 2490 N N . ALA A 1 306 ? 16.137 16.379 2.842 1.00 80.56 306 ALA A N 1
ATOM 2491 C CA . ALA A 1 306 ? 17.363 16.841 2.198 1.00 80.56 306 ALA A CA 1
ATOM 2492 C C . ALA A 1 306 ? 18.629 16.600 3.048 1.00 80.56 306 ALA A C 1
ATOM 2494 O O . ALA A 1 306 ? 19.712 17.026 2.643 1.00 80.56 306 ALA A O 1
ATOM 2495 N N . GLY A 1 307 ? 18.508 15.985 4.234 1.00 66.19 307 GLY A N 1
ATOM 2496 C CA . GLY A 1 307 ? 19.621 15.729 5.153 1.00 66.19 307 GLY A CA 1
ATOM 2497 C C . GLY A 1 307 ? 20.224 16.990 5.787 1.00 66.19 307 GLY A C 1
ATOM 2498 O O . GLY A 1 307 ? 21.352 16.951 6.269 1.00 66.19 307 GLY A O 1
ATOM 2499 N N . ARG A 1 308 ? 19.519 18.135 5.764 1.00 49.44 308 ARG A N 1
ATOM 2500 C CA . ARG A 1 308 ? 20.026 19.420 6.296 1.00 49.44 308 ARG A CA 1
ATOM 2501 C C . ARG A 1 308 ? 19.787 19.606 7.794 1.00 49.44 308 ARG A C 1
ATOM 2503 O O . ARG A 1 308 ? 20.425 20.467 8.394 1.00 49.44 308 ARG A O 1
ATOM 2510 N N . TYR A 1 309 ? 18.899 18.818 8.391 1.00 46.34 309 TYR A N 1
ATOM 2511 C CA . TYR A 1 309 ? 18.712 18.728 9.838 1.00 46.34 309 TYR A CA 1
ATOM 2512 C C . TYR A 1 309 ? 19.081 17.309 10.262 1.00 46.34 309 TYR A C 1
ATOM 2514 O O . TYR A 1 309 ? 18.443 16.359 9.820 1.00 46.34 309 TYR A O 1
ATOM 2522 N N . GLY A 1 310 ? 20.178 17.197 11.015 1.00 44.50 310 GLY A N 1
ATOM 2523 C CA . GLY A 1 310 ? 20.823 15.935 11.371 1.00 44.50 310 GLY A CA 1
ATOM 2524 C C . GLY A 1 310 ? 19.924 14.970 12.138 1.00 44.50 310 GLY A C 1
ATOM 2525 O O . GLY A 1 310 ? 18.912 15.375 12.710 1.00 44.50 310 GLY A O 1
ATOM 2526 N N . ASP A 1 311 ? 20.344 13.706 12.111 1.00 38.22 311 ASP A N 1
ATOM 2527 C CA . ASP A 1 311 ? 19.688 12.549 12.714 1.00 38.22 311 ASP A CA 1
ATOM 2528 C C . ASP A 1 311 ? 18.998 12.872 14.052 1.00 38.22 311 ASP A C 1
ATOM 2530 O O . ASP A 1 311 ? 19.610 13.504 14.928 1.00 38.22 311 ASP A O 1
ATOM 2534 N N . PRO A 1 312 ? 17.744 12.425 14.251 1.00 44.25 312 PRO A N 1
ATOM 2535 C CA . PRO A 1 312 ? 17.170 12.388 15.584 1.00 44.25 312 PRO A CA 1
ATOM 2536 C C . PRO A 1 312 ? 18.070 11.510 16.462 1.00 44.25 312 PRO A C 1
ATOM 2538 O O . PRO A 1 312 ? 18.419 10.393 16.082 1.00 44.25 312 PRO A O 1
ATOM 2541 N N . LYS A 1 313 ? 18.480 12.054 17.608 1.00 33.47 313 LYS A N 1
ATOM 2542 C CA . LYS A 1 313 ? 19.189 11.312 18.656 1.00 33.47 313 LYS A CA 1
ATOM 2543 C C . LYS A 1 313 ? 18.343 10.181 19.224 1.00 33.47 313 LYS A C 1
ATOM 2545 O O . LYS A 1 313 ? 17.115 10.390 19.344 1.00 33.47 313 LYS A O 1
#

Nearest PDB structures (foldseek):
  8b6l-assembly1_I  TM=7.518E-01  e=3.597E-19  Homo sapiens
  8agb-assembly1_A  TM=7.306E-01  e=2.543E-18  Saccharomyces cerevisiae
  8age-assembly1_A  TM=6.863E-01  e=7.841E-18  Saccharomyces cerevisiae
  6s7t-assembly1_A  TM=6.106E-01  e=2.397E-18  Homo sapiens
  6ezn-assembly1_F  TM=6.272E-01  e=8.905E-17  Saccharomyces cerevisiae S288C

Solvent-accessible surface area (backbone atoms only — not comparable to full-atom values): 17501 Å² total; per-residue (Å²): 106,72,64,72,70,41,46,67,57,50,51,55,57,64,70,40,52,67,61,51,52,51,51,51,51,50,52,51,52,50,51,50,52,53,49,53,53,49,50,57,48,50,51,58,49,47,60,71,71,67,63,51,90,61,45,37,80,46,66,47,98,89,68,49,78,44,77,47,44,35,57,54,53,50,24,44,46,50,47,76,74,46,67,73,88,38,27,36,36,45,66,34,86,46,18,59,53,37,32,72,65,10,61,31,47,50,75,41,37,73,78,63,87,53,60,64,59,52,16,52,52,19,41,35,39,51,28,43,40,73,67,11,45,74,51,40,22,47,71,27,48,29,41,48,47,43,49,55,59,101,71,22,49,73,74,44,38,38,58,34,42,27,46,14,27,73,28,30,58,83,70,38,72,97,34,67,58,32,80,66,38,40,59,52,97,90,62,51,58,31,74,56,26,61,45,6,29,47,43,24,64,59,36,40,78,76,40,91,94,34,62,58,59,75,79,50,38,41,84,75,46,68,30,92,83,41,35,30,38,34,30,37,45,40,81,56,38,65,68,31,46,53,45,65,71,36,72,89,54,38,53,48,86,45,94,89,49,92,57,52,48,75,53,80,44,79,86,45,45,81,61,62,75,57,48,50,87,81,79,60,94,83,58,88,80,75,82,85,79,70,51,65,68,53,51,51,47,50,52,50,28,50,34,45,74,69,63,74,49,73,81,86,128

Secondary structure (DSSP, 8-state):
-HHHHHHHHHHHHHH-HHHHHHHHHHHHHHHHHHHHHHHHHHHHHHHHHT--SSSEEEE-TTS-EEEE-HHHHHHHHHHHHS-TT-EEE--GGGHHHHHHTT-SEES--TT---HHHHHHHHHHHHSBHHHHHHHHHHH-SEEEEE-SSSSSHHHHHHHHHHHHHHH-TTSSTT-TT-TTSSB-TT-PBPHHHHHBHHHHHHTTTTSTT----TTTEEEEEE-TTSSEEEEEESS--HHHHHHHH-GGGEEESSTT-S-EEEPPPGGGHHHHTTPPPP--TT-TT--SSSHHHHHHHHHHHHHHHTT-S----

pLDDT: mean 88.89, std 12.27, range [33.47, 98.75]